Protein AF-A0A843WF50-F1 (afdb_monomer_lite)

Structure (mmCIF, N/CA/C/O backbone):
data_AF-A0A843WF50-F1
#
_entry.id   AF-A0A843WF50-F1
#
loop_
_atom_site.group_PDB
_atom_site.id
_atom_site.type_symbol
_atom_site.label_atom_id
_atom_site.label_alt_id
_atom_site.label_comp_id
_atom_site.label_asym_id
_atom_site.label_entity_id
_atom_site.label_seq_id
_atom_site.pdbx_PDB_ins_code
_atom_site.Cartn_x
_atom_site.Cartn_y
_atom_site.Cartn_z
_atom_site.occupancy
_atom_site.B_iso_or_equiv
_atom_site.auth_seq_id
_atom_site.auth_comp_id
_atom_site.auth_asym_id
_atom_site.auth_atom_id
_atom_site.pdbx_PDB_model_num
ATOM 1 N N . MET A 1 1 ? 11.226 -42.161 65.684 1.00 39.59 1 MET A N 1
ATOM 2 C CA . MET A 1 1 ? 12.340 -41.196 65.754 1.00 39.59 1 MET A CA 1
ATOM 3 C C . MET A 1 1 ? 12.018 -40.038 64.824 1.00 39.59 1 MET A C 1
ATOM 5 O O . MET A 1 1 ? 11.701 -40.281 63.671 1.00 39.59 1 MET A O 1
ATOM 9 N N . SER A 1 2 ? 12.076 -38.833 65.385 1.00 49.78 2 SER A N 1
ATOM 10 C CA . SER A 1 2 ? 12.272 -37.528 64.737 1.00 49.78 2 SER A CA 1
ATOM 11 C C . SER A 1 2 ? 11.133 -36.861 63.950 1.00 49.78 2 SER A C 1
ATOM 13 O O . SER A 1 2 ? 10.797 -37.193 62.820 1.00 49.78 2 SER A O 1
ATOM 15 N N . SER A 1 3 ? 10.621 -35.840 64.637 1.00 48.66 3 SER A N 1
ATOM 16 C CA . SER A 1 3 ? 9.741 -34.731 64.279 1.00 48.66 3 SER A CA 1
ATOM 17 C C . SER A 1 3 ? 10.309 -33.707 63.276 1.00 48.66 3 SER A C 1
ATOM 19 O O . SER A 1 3 ? 11.511 -33.650 63.045 1.00 48.66 3 SER A O 1
ATOM 21 N N . GLN A 1 4 ? 9.413 -32.765 62.929 1.00 46.97 4 GLN A N 1
ATOM 22 C CA . GLN A 1 4 ? 9.604 -31.356 62.509 1.00 46.97 4 GLN A CA 1
ATOM 23 C C . GLN A 1 4 ? 9.577 -31.093 60.990 1.00 46.97 4 GLN A C 1
ATOM 25 O O . GLN A 1 4 ? 10.102 -31.867 60.212 1.00 46.97 4 GLN A O 1
ATOM 30 N N . GLY A 1 5 ? 8.967 -30.019 60.478 1.00 44.12 5 GLY A N 1
ATOM 31 C CA . GLY A 1 5 ? 8.354 -28.861 61.126 1.00 44.12 5 GLY A CA 1
ATOM 32 C C . GLY A 1 5 ? 7.631 -27.969 60.104 1.00 44.12 5 GLY A C 1
ATOM 33 O O . GLY A 1 5 ? 7.972 -27.927 58.925 1.00 44.12 5 GLY A O 1
ATOM 34 N N . LYS A 1 6 ? 6.592 -27.277 60.582 1.00 52.91 6 LYS A N 1
ATOM 35 C CA . LYS A 1 6 ? 5.796 -26.273 59.862 1.00 52.91 6 LYS A CA 1
ATOM 36 C C . LYS A 1 6 ? 6.629 -25.016 59.585 1.00 52.91 6 LYS A C 1
ATOM 38 O O . LYS A 1 6 ? 7.359 -24.568 60.462 1.00 52.91 6 LYS A O 1
ATOM 43 N N . GLY A 1 7 ? 6.416 -24.379 58.434 1.00 45.25 7 GLY A N 1
ATOM 44 C CA . GLY A 1 7 ? 7.031 -23.091 58.102 1.00 45.25 7 GLY A CA 1
ATOM 45 C C . GLY A 1 7 ? 6.191 -22.267 57.133 1.00 45.25 7 GLY A C 1
ATOM 46 O O . GLY A 1 7 ? 6.553 -22.111 55.974 1.00 45.25 7 GLY A O 1
ATOM 47 N N . GLY A 1 8 ? 5.056 -21.745 57.603 1.00 45.16 8 GLY A N 1
ATOM 48 C CA . GLY A 1 8 ? 4.303 -20.715 56.891 1.00 45.16 8 GLY A CA 1
ATOM 49 C C . GLY A 1 8 ? 4.985 -19.352 57.018 1.00 45.16 8 GLY A C 1
ATOM 50 O O . GLY A 1 8 ? 5.379 -18.951 58.111 1.00 45.16 8 GLY A O 1
ATOM 51 N N . ARG A 1 9 ? 5.085 -18.613 55.911 1.00 47.12 9 ARG A N 1
ATOM 52 C CA . ARG A 1 9 ? 5.442 -17.190 55.911 1.00 47.12 9 ARG A CA 1
ATOM 53 C C . ARG A 1 9 ? 4.380 -16.406 55.149 1.00 47.12 9 ARG A C 1
ATOM 55 O O . ARG A 1 9 ? 4.321 -16.437 53.927 1.00 47.12 9 ARG A O 1
ATOM 62 N N . ARG A 1 10 ? 3.529 -15.714 55.907 1.00 55.53 10 ARG A N 1
ATOM 63 C CA . ARG A 1 10 ? 2.714 -14.584 55.443 1.00 55.53 10 ARG A CA 1
ATOM 64 C C . ARG A 1 10 ? 3.509 -13.308 55.731 1.00 55.53 10 ARG A C 1
ATOM 66 O O . ARG A 1 10 ? 4.033 -13.205 56.842 1.00 55.53 10 ARG A O 1
ATOM 73 N N . PRO A 1 11 ? 3.554 -12.312 54.839 1.00 54.09 11 PRO A N 1
ATOM 74 C CA . PRO A 1 11 ? 3.882 -10.965 55.251 1.00 54.09 11 PRO A CA 1
ATOM 75 C C . PRO A 1 11 ? 2.641 -10.270 55.835 1.00 54.09 11 PRO A C 1
ATOM 77 O O . PRO A 1 11 ? 1.571 -10.193 55.235 1.00 54.09 11 PRO A O 1
ATOM 80 N N . ARG A 1 12 ? 2.847 -9.817 57.069 1.00 50.00 12 ARG A N 1
ATOM 81 C CA . ARG A 1 12 ? 2.199 -8.743 57.839 1.00 50.00 12 ARG A CA 1
ATOM 82 C C . ARG A 1 12 ? 2.036 -7.502 56.931 1.00 50.00 12 ARG A C 1
ATOM 84 O O . ARG A 1 12 ? 2.973 -7.160 56.228 1.00 50.00 12 ARG A O 1
ATOM 91 N N . GLY A 1 13 ? 0.860 -6.896 56.775 1.00 43.47 13 GLY A N 1
ATOM 92 C CA . GLY A 1 13 ? 0.218 -6.049 57.780 1.00 43.47 13 GLY A CA 1
ATOM 93 C C . GLY A 1 13 ? 0.849 -4.650 57.779 1.00 43.47 13 GLY A C 1
ATOM 94 O O . GLY A 1 13 ? 1.849 -4.450 58.459 1.00 43.47 13 GLY A O 1
ATOM 95 N N . GLY A 1 14 ? 0.262 -3.707 57.035 1.00 42.19 14 GLY A N 1
ATOM 96 C CA . GLY A 1 14 ? 0.665 -2.299 56.996 1.00 42.19 14 GLY A CA 1
ATOM 97 C C . GLY A 1 14 ? -0.477 -1.437 56.463 1.00 42.19 14 GLY A C 1
ATOM 98 O O . GLY A 1 14 ? -0.802 -1.489 55.284 1.00 42.19 14 GLY A O 1
ATOM 99 N N . ASN A 1 15 ? -1.122 -0.713 57.372 1.00 47.16 15 ASN A N 1
ATOM 100 C CA . ASN A 1 15 ? -2.204 0.228 57.127 1.00 47.16 15 ASN A CA 1
ATOM 101 C C . ASN A 1 15 ? -1.584 1.626 56.987 1.00 47.16 15 ASN A C 1
ATOM 103 O O . ASN A 1 15 ? -0.899 2.060 57.910 1.00 47.16 15 ASN A O 1
ATOM 107 N N . SER A 1 16 ? -1.833 2.341 55.891 1.00 43.81 16 SER A N 1
ATOM 108 C CA . SER A 1 16 ? -1.628 3.793 55.836 1.00 43.81 16 SER A CA 1
ATOM 109 C C . SER A 1 16 ? -2.603 4.416 54.842 1.00 43.81 16 SER A C 1
ATOM 111 O O . SER A 1 16 ? -2.414 4.358 53.629 1.00 43.81 16 SER A O 1
ATOM 113 N N . VAL A 1 17 ? -3.659 5.019 55.380 1.00 52.25 17 VAL A N 1
ATOM 114 C CA . VAL A 1 17 ? -4.381 6.092 54.699 1.00 52.25 17 VAL A CA 1
ATOM 115 C C . VAL A 1 17 ? -3.457 7.307 54.722 1.00 52.25 17 VAL A C 1
ATOM 117 O O . VAL A 1 17 ? -3.110 7.780 55.801 1.00 52.25 17 VAL A O 1
ATOM 120 N N . GLN A 1 18 ? -3.075 7.816 53.554 1.00 47.31 18 GLN A N 1
ATOM 121 C CA . GLN A 1 18 ? -2.627 9.196 53.400 1.00 47.31 18 GLN A CA 1
ATOM 122 C C . GLN A 1 18 ? -3.428 9.837 52.269 1.00 47.31 18 GLN A C 1
ATOM 124 O O . GLN A 1 18 ? -3.337 9.461 51.104 1.00 47.31 18 GLN A O 1
ATOM 129 N N . MET A 1 19 ? -4.279 10.771 52.680 1.00 45.03 19 MET A N 1
ATOM 130 C CA . MET A 1 19 ? -4.810 11.845 51.855 1.00 45.03 19 MET A CA 1
ATOM 131 C C . MET A 1 19 ? -3.670 12.791 51.464 1.00 45.03 19 MET A C 1
ATOM 133 O O . MET A 1 19 ? -2.862 13.136 52.321 1.00 45.03 19 MET A O 1
ATOM 137 N N . GLY A 1 20 ? -3.713 13.289 50.226 1.00 46.81 20 GLY A N 1
ATOM 138 C CA . GLY A 1 20 ? -3.227 14.622 49.869 1.00 46.81 20 GLY A CA 1
ATOM 139 C C . GLY A 1 20 ? -1.769 14.737 49.428 1.00 46.81 20 GLY A C 1
ATOM 140 O O . GLY A 1 20 ? -0.877 14.810 50.259 1.00 46.81 20 GLY A O 1
ATOM 141 N N . ALA A 1 21 ? -1.569 14.894 48.121 1.00 51.66 21 ALA A N 1
ATOM 142 C CA . ALA A 1 21 ? -0.681 15.905 47.550 1.00 51.66 21 ALA A CA 1
ATOM 143 C C . ALA A 1 21 ? -0.961 15.992 46.044 1.00 51.66 21 ALA A C 1
ATOM 145 O O . ALA A 1 21 ? -0.845 15.021 45.301 1.00 51.66 21 ALA A O 1
ATOM 146 N N . TYR A 1 22 ? -1.398 17.170 45.619 1.00 57.16 22 TYR A N 1
ATOM 147 C CA . TYR A 1 22 ? -1.093 17.697 44.301 1.00 57.16 22 TYR A CA 1
ATOM 148 C C . TYR A 1 22 ? 0.434 17.672 44.170 1.00 57.16 22 TYR A C 1
ATOM 150 O O . TYR A 1 22 ? 1.128 18.239 45.004 1.00 57.16 22 TYR A O 1
ATOM 158 N N . ASP A 1 23 ? 0.959 17.018 43.147 1.00 49.44 23 ASP A N 1
ATOM 159 C CA . ASP A 1 23 ? 2.357 17.195 42.774 1.00 49.44 23 ASP A CA 1
ATOM 160 C C . ASP A 1 23 ? 2.405 17.422 41.271 1.00 49.44 23 ASP A C 1
ATOM 162 O O . ASP A 1 23 ? 2.477 16.513 40.445 1.00 49.44 23 ASP A O 1
ATOM 166 N N . SER A 1 24 ? 2.293 18.702 40.934 1.00 60.28 24 SER A N 1
ATOM 167 C CA . SER A 1 24 ? 2.903 19.250 39.738 1.00 60.28 24 SER A CA 1
ATOM 168 C C . SER A 1 24 ? 4.409 19.046 39.872 1.00 60.28 24 SER A C 1
ATOM 170 O O . SER A 1 24 ? 5.070 19.811 40.567 1.00 60.28 24 SER A O 1
ATOM 172 N N . SER A 1 25 ? 4.958 18.033 39.207 1.00 61.00 25 SER A N 1
ATOM 173 C CA . SER A 1 25 ? 6.404 17.898 39.045 1.00 61.00 25 SER A CA 1
ATOM 174 C C . SER A 1 25 ? 6.766 17.964 37.569 1.00 61.00 25 SER A C 1
ATOM 176 O O . SER A 1 25 ? 6.585 17.027 36.796 1.00 61.00 25 SER A O 1
ATOM 178 N N . SER A 1 26 ? 7.238 19.159 37.226 1.00 64.81 26 SER A N 1
ATOM 179 C CA . SER A 1 26 ? 7.958 19.543 36.021 1.00 64.81 26 SER A CA 1
ATOM 180 C C . SER A 1 26 ? 9.188 18.653 35.799 1.00 64.81 26 SER A C 1
ATOM 182 O O . SER A 1 26 ? 9.995 18.441 36.704 1.00 64.81 26 SER A O 1
ATOM 184 N N . SER A 1 27 ? 9.337 18.144 34.581 1.00 58.56 27 SER A N 1
ATOM 185 C CA . SER A 1 27 ? 10.561 17.550 34.031 1.00 58.56 27 SER A CA 1
ATOM 186 C C . SER A 1 27 ? 10.434 17.689 32.516 1.00 58.56 27 SER A C 1
ATOM 188 O O . SER A 1 27 ? 9.433 17.258 31.966 1.00 58.56 27 SER A O 1
ATOM 190 N N . GLY A 1 28 ? 11.314 18.359 31.781 1.00 59.25 28 GLY A N 1
ATOM 191 C CA . GLY A 1 28 ? 12.744 18.523 32.010 1.00 59.25 28 GLY A CA 1
ATOM 192 C C . GLY A 1 28 ? 13.488 17.815 30.881 1.00 59.25 28 GLY A C 1
ATOM 193 O O . GLY A 1 28 ? 14.225 16.876 31.145 1.00 59.25 28 GLY A O 1
ATOM 194 N N . GLU A 1 29 ? 13.241 18.217 29.631 1.00 50.62 29 GLU A N 1
ATOM 195 C CA . GLU A 1 29 ? 13.951 17.707 28.447 1.00 50.62 29 GLU A CA 1
ATOM 196 C C . GLU A 1 29 ? 14.007 18.757 27.322 1.00 50.62 29 GLU A C 1
ATOM 198 O O . GLU A 1 29 ? 13.881 18.457 26.141 1.00 50.62 29 GLU A O 1
ATOM 203 N N . GLU A 1 30 ? 14.224 20.024 27.674 1.00 57.09 30 GLU A N 1
ATOM 204 C CA . GLU A 1 30 ? 14.472 21.086 26.689 1.00 57.09 30 GLU A CA 1
ATOM 205 C C . GLU A 1 30 ? 15.961 21.140 26.304 1.00 57.09 30 GLU A C 1
ATOM 207 O O . GLU A 1 30 ? 16.618 22.164 26.437 1.00 57.09 30 GLU A O 1
ATOM 212 N N . ASP A 1 31 ? 16.520 20.004 25.881 1.00 65.88 31 ASP A N 1
ATOM 213 C CA . ASP A 1 31 ? 17.869 19.943 25.282 1.00 65.88 31 ASP A CA 1
ATOM 214 C C . ASP A 1 31 ? 17.921 19.057 24.019 1.00 65.88 31 ASP A C 1
ATOM 216 O O . ASP A 1 31 ? 18.959 18.884 23.385 1.00 65.88 31 ASP A O 1
ATOM 220 N N . GLY A 1 32 ? 16.775 18.509 23.594 1.00 61.34 32 GLY A N 1
ATOM 221 C CA . GLY A 1 32 ? 16.663 17.765 22.334 1.00 61.34 32 GLY A CA 1
ATOM 222 C C . GLY A 1 32 ? 16.539 18.657 21.093 1.00 61.34 32 GLY A C 1
ATOM 223 O O . GLY A 1 32 ? 16.910 18.241 19.995 1.00 61.34 32 GLY A O 1
ATOM 224 N N . ASP A 1 33 ? 16.049 19.890 21.254 1.00 69.69 33 ASP A N 1
ATOM 225 C CA . ASP A 1 33 ? 15.660 20.739 20.119 1.00 69.69 33 ASP A CA 1
ATOM 226 C C . ASP A 1 33 ? 16.824 21.587 19.573 1.00 69.69 33 ASP A C 1
ATOM 228 O O . ASP A 1 33 ? 16.907 21.850 18.371 1.00 69.69 33 ASP A O 1
ATOM 232 N N . ALA A 1 34 ? 17.781 21.971 20.425 1.00 77.62 34 ALA A N 1
ATOM 233 C CA . ALA A 1 34 ? 18.918 22.805 20.029 1.00 77.62 34 ALA A CA 1
ATOM 234 C C . ALA A 1 34 ? 19.940 22.039 19.171 1.00 77.62 34 ALA A C 1
ATOM 236 O O . ALA A 1 34 ? 20.357 22.516 18.113 1.00 77.62 34 ALA A O 1
ATOM 237 N N . ALA A 1 35 ? 20.305 20.824 19.590 1.00 80.56 35 ALA A N 1
ATOM 238 C CA . ALA A 1 35 ? 21.245 19.978 18.856 1.00 80.56 35 ALA A CA 1
ATOM 239 C C . ALA A 1 35 ? 20.684 19.540 17.491 1.00 80.56 35 ALA A C 1
ATOM 241 O O . ALA A 1 35 ? 21.415 19.502 16.498 1.00 80.56 35 ALA A O 1
ATOM 242 N N . TRP A 1 36 ? 19.378 19.255 17.421 1.00 77.75 36 TRP A N 1
ATOM 243 C CA . TRP A 1 36 ? 18.716 18.866 16.176 1.00 77.75 36 TRP A CA 1
ATOM 244 C C . TRP A 1 36 ? 18.640 20.022 15.174 1.00 77.75 36 TRP A C 1
ATOM 246 O O . TRP A 1 36 ? 18.921 19.831 13.989 1.00 77.75 36 TRP A O 1
ATOM 256 N N . ARG A 1 37 ? 18.357 21.241 15.650 1.00 81.50 37 ARG A N 1
ATOM 257 C CA . ARG A 1 37 ? 18.375 22.446 14.811 1.00 81.50 37 ARG A CA 1
ATOM 258 C C . ARG A 1 37 ? 19.764 22.747 14.247 1.00 81.50 37 ARG A C 1
ATOM 260 O O . ARG A 1 37 ? 19.888 22.963 13.044 1.00 81.50 37 ARG A O 1
ATOM 267 N N . ALA A 1 38 ? 20.812 22.660 15.067 1.00 80.38 38 ALA A N 1
ATOM 268 C CA . ALA A 1 38 ? 22.189 22.886 14.618 1.00 80.38 38 ALA A CA 1
ATOM 269 C C . ALA A 1 38 ? 22.650 21.880 13.544 1.00 80.38 38 ALA A C 1
ATOM 271 O O . ALA A 1 38 ? 23.366 22.243 12.610 1.00 80.38 38 ALA A O 1
ATOM 272 N N . ALA A 1 39 ? 22.217 20.618 13.636 1.00 76.31 39 ALA A N 1
ATOM 273 C CA . ALA A 1 39 ? 22.538 19.602 12.635 1.00 76.31 39 ALA A CA 1
ATOM 274 C C . ALA A 1 39 ? 21.900 19.892 11.261 1.00 76.31 39 ALA A C 1
ATOM 276 O O . ALA A 1 39 ? 22.500 19.578 10.231 1.00 76.31 39 ALA A O 1
ATOM 277 N N . ILE A 1 40 ? 20.713 20.509 11.230 1.00 69.06 40 ILE A N 1
ATOM 278 C CA . ILE A 1 40 ? 20.032 20.902 9.986 1.00 69.06 40 ILE A CA 1
ATOM 279 C C . ILE A 1 40 ? 20.684 22.150 9.374 1.00 69.06 40 ILE A C 1
ATOM 281 O O . ILE A 1 40 ? 20.935 22.182 8.169 1.00 69.06 40 ILE A O 1
ATOM 285 N N . ASP A 1 41 ? 21.046 23.145 10.183 1.00 74.38 41 ASP A N 1
ATOM 286 C CA . ASP A 1 41 ? 21.725 24.341 9.666 1.00 74.38 41 ASP A CA 1
ATOM 287 C C . ASP A 1 41 ? 23.121 24.014 9.097 1.00 74.38 41 ASP A C 1
ATOM 289 O O . ASP A 1 41 ? 23.545 24.604 8.102 1.00 74.38 41 ASP A O 1
ATOM 293 N N . SER A 1 42 ? 23.808 22.995 9.635 1.00 69.12 42 SER A N 1
ATOM 294 C CA . SER A 1 42 ? 25.095 22.527 9.096 1.00 69.12 42 SER A CA 1
ATOM 295 C C . SER A 1 42 ? 24.998 21.920 7.690 1.00 69.12 42 SER A C 1
ATOM 297 O O . SER A 1 42 ? 26.010 21.908 6.987 1.00 69.12 42 SER A O 1
ATOM 299 N N . VAL A 1 43 ? 23.833 21.406 7.267 1.00 60.38 43 VAL A N 1
ATOM 300 C CA . VAL A 1 43 ? 23.642 20.913 5.889 1.00 60.38 43 VAL A CA 1
ATOM 301 C C . VAL A 1 43 ? 23.120 22.006 4.952 1.00 60.38 43 VAL A C 1
ATOM 303 O O . VAL A 1 43 ? 23.384 21.963 3.756 1.00 60.38 43 VAL A O 1
ATOM 306 N N . ALA A 1 44 ? 22.444 23.030 5.476 1.00 57.59 44 ALA A N 1
ATOM 307 C CA . ALA A 1 44 ? 22.057 24.199 4.686 1.00 57.59 44 ALA A CA 1
ATOM 308 C C . ALA A 1 44 ? 23.266 25.075 4.301 1.00 57.59 44 ALA A C 1
ATOM 310 O O . ALA A 1 44 ? 23.220 25.775 3.295 1.00 57.59 44 ALA A O 1
ATOM 311 N N . ALA A 1 45 ? 24.359 25.004 5.070 1.00 57.53 45 ALA A N 1
ATOM 312 C CA . ALA A 1 45 ? 25.619 25.684 4.774 1.00 57.53 45 ALA A CA 1
ATOM 313 C C . ALA A 1 45 ? 26.516 24.948 3.753 1.00 57.53 45 ALA A C 1
ATOM 315 O O . ALA A 1 45 ? 27.528 25.508 3.330 1.00 57.53 45 ALA A O 1
ATOM 316 N N . VAL A 1 46 ? 26.183 23.712 3.348 1.00 55.22 46 VAL A N 1
ATOM 317 C CA . VAL A 1 46 ? 26.890 23.023 2.256 1.00 55.22 46 VAL A CA 1
ATOM 318 C C . VAL A 1 46 ? 26.128 23.218 0.943 1.00 55.22 46 VAL A C 1
ATOM 320 O O . VAL A 1 46 ? 25.203 22.484 0.606 1.00 55.22 46 VAL A O 1
ATOM 323 N N . ASP A 1 47 ? 26.533 24.246 0.194 1.00 54.66 47 ASP A N 1
ATOM 324 C CA . ASP A 1 47 ? 26.040 24.561 -1.149 1.00 54.66 47 ASP A CA 1
ATOM 325 C C . ASP A 1 47 ? 26.307 23.404 -2.128 1.00 54.66 47 ASP A C 1
ATOM 327 O O . ASP A 1 47 ? 27.350 23.323 -2.785 1.00 54.66 47 ASP A O 1
ATOM 331 N N . PHE A 1 48 ? 25.331 22.510 -2.291 1.00 54.41 48 PHE A N 1
ATOM 332 C CA . PHE A 1 48 ? 25.295 21.591 -3.425 1.00 54.41 48 PHE A CA 1
ATOM 333 C C . PHE A 1 48 ? 24.715 22.314 -4.648 1.00 54.41 48 PHE A C 1
ATOM 335 O O . PHE A 1 48 ? 23.586 22.058 -5.060 1.00 54.41 48 PHE A O 1
ATOM 342 N N . GLY A 1 49 ? 25.488 23.234 -5.235 1.00 55.69 49 GLY A N 1
ATOM 343 C CA . GLY A 1 49 ? 25.187 23.734 -6.580 1.00 55.69 49 GLY A CA 1
ATOM 344 C C . GLY A 1 49 ? 25.511 25.193 -6.879 1.00 55.69 49 GLY A C 1
ATOM 345 O O . GLY A 1 49 ? 24.610 25.953 -7.211 1.00 55.69 49 GLY A O 1
ATOM 346 N N . ALA A 1 50 ? 26.792 25.563 -6.910 1.00 52.91 50 ALA A N 1
ATOM 347 C CA . ALA A 1 50 ? 27.233 26.703 -7.718 1.00 52.91 50 ALA A CA 1
ATOM 348 C C . ALA A 1 50 ? 28.690 26.533 -8.175 1.00 52.91 50 ALA A C 1
ATOM 350 O O . ALA A 1 50 ? 29.627 27.081 -7.600 1.00 52.91 50 ALA A O 1
ATOM 351 N N . SER A 1 51 ? 28.898 25.775 -9.254 1.00 43.44 51 SER A N 1
ATOM 352 C CA . SER A 1 51 ? 30.125 25.892 -10.044 1.00 43.44 51 SER A CA 1
ATOM 353 C C . SER A 1 51 ? 29.855 25.633 -11.518 1.00 43.44 51 SER A C 1
ATOM 355 O O . SER A 1 51 ? 29.540 24.511 -11.903 1.00 43.44 51 SER A O 1
ATOM 357 N N . ALA A 1 52 ? 29.974 26.710 -12.302 1.00 42.78 52 ALA A N 1
ATOM 358 C CA . ALA A 1 52 ? 30.578 26.792 -13.639 1.00 42.78 52 ALA A CA 1
ATOM 359 C C . ALA A 1 52 ? 29.893 27.875 -14.495 1.00 42.78 52 ALA A C 1
ATOM 361 O O . ALA A 1 52 ? 29.286 27.587 -15.522 1.00 42.78 52 ALA A O 1
ATOM 362 N N . ALA A 1 53 ? 30.019 29.147 -14.107 1.00 44.38 53 ALA A N 1
ATOM 363 C CA . ALA A 1 53 ? 29.879 30.236 -15.067 1.00 44.38 53 ALA A CA 1
ATOM 364 C C . ALA A 1 53 ? 31.268 30.520 -15.647 1.00 44.38 53 ALA A C 1
ATOM 366 O O . ALA A 1 53 ? 32.049 31.265 -15.064 1.00 44.38 53 ALA A O 1
ATOM 367 N N . ASN A 1 54 ? 31.587 29.900 -16.782 1.00 52.47 54 ASN A N 1
ATOM 368 C CA . ASN A 1 54 ? 32.700 30.345 -17.609 1.00 52.47 54 ASN A CA 1
ATOM 369 C C . ASN A 1 54 ? 32.206 30.562 -19.042 1.00 52.47 54 ASN A C 1
ATOM 371 O O . ASN A 1 54 ? 31.686 29.644 -19.671 1.00 52.47 54 ASN A O 1
ATOM 375 N N . GLY A 1 55 ? 32.414 31.778 -19.551 1.00 45.25 55 GLY A N 1
ATOM 376 C CA . GLY A 1 55 ? 32.493 32.055 -20.985 1.00 45.25 55 GLY A CA 1
ATOM 377 C C . GLY A 1 55 ? 31.237 32.605 -21.666 1.00 45.25 55 GLY A C 1
ATOM 378 O O . GLY A 1 55 ? 30.507 31.869 -22.326 1.00 45.25 55 GLY A O 1
ATOM 379 N N . ARG A 1 56 ? 31.078 33.936 -21.686 1.00 44.97 56 ARG A N 1
ATOM 380 C CA . ARG A 1 56 ? 30.493 34.607 -22.858 1.00 44.97 56 ARG A CA 1
ATOM 381 C C . ARG A 1 56 ? 31.173 35.954 -23.118 1.00 44.97 56 ARG A C 1
ATOM 383 O O . ARG A 1 56 ? 31.246 36.828 -22.267 1.00 44.97 56 ARG A O 1
ATOM 390 N N . SER A 1 57 ? 31.730 36.017 -24.318 1.00 44.94 57 SER A N 1
ATOM 391 C CA . SER A 1 57 ? 32.573 37.013 -24.982 1.00 44.94 57 SER A CA 1
ATOM 392 C C . SER A 1 57 ? 32.061 38.462 -25.015 1.00 44.94 57 SER A C 1
ATOM 394 O O . SER A 1 57 ? 30.875 38.705 -25.226 1.00 44.94 57 SER A O 1
ATOM 396 N N . LYS A 1 58 ? 33.020 39.402 -24.930 1.00 53.97 58 LYS A N 1
ATOM 397 C CA . LYS A 1 58 ? 32.935 40.823 -25.331 1.00 53.97 58 LYS A CA 1
ATOM 398 C C . LYS A 1 58 ? 32.270 41.006 -26.710 1.00 53.97 58 LYS A C 1
ATOM 400 O O . LYS A 1 58 ? 32.631 40.257 -27.621 1.00 53.97 58 LYS A O 1
ATOM 405 N N . PRO A 1 59 ? 31.438 42.042 -26.922 1.00 44.50 59 PRO A N 1
ATOM 406 C CA . PRO A 1 59 ? 31.207 42.577 -28.256 1.00 44.50 59 PRO A CA 1
ATOM 407 C C . PRO A 1 59 ? 32.417 43.433 -28.672 1.00 44.50 59 PRO A C 1
ATOM 409 O O . PRO A 1 59 ? 32.943 44.213 -27.878 1.00 44.50 59 PRO A O 1
ATOM 412 N N . ARG A 1 60 ? 32.898 43.240 -29.901 1.00 42.69 60 ARG A N 1
ATOM 413 C CA . ARG A 1 60 ? 33.796 44.171 -30.590 1.00 42.69 60 ARG A CA 1
ATOM 414 C C . ARG A 1 60 ? 32.973 44.823 -31.688 1.00 42.69 60 ARG A C 1
ATOM 416 O O . ARG A 1 60 ? 32.467 44.115 -32.555 1.00 42.69 60 ARG A O 1
ATOM 423 N N . ASP A 1 61 ? 32.846 46.136 -31.596 1.00 48.78 61 ASP A N 1
ATOM 424 C CA . ASP A 1 61 ? 32.279 46.974 -32.638 1.00 48.78 61 ASP A CA 1
ATOM 425 C C . ASP A 1 61 ? 33.158 46.951 -33.893 1.00 48.78 61 ASP A C 1
ATOM 427 O O . ASP A 1 61 ? 34.383 46.805 -33.831 1.00 48.78 61 ASP A O 1
ATOM 431 N N . SER A 1 62 ? 32.473 47.049 -35.025 1.00 48.81 62 SER A N 1
ATOM 432 C CA . SER A 1 62 ? 32.996 47.111 -36.381 1.00 48.81 62 SER A CA 1
ATOM 433 C C . SER A 1 62 ? 33.890 48.332 -36.594 1.00 48.81 62 SER A C 1
ATOM 435 O O . SER A 1 62 ? 33.489 49.442 -36.257 1.00 48.81 62 SER A O 1
ATOM 437 N N . ASP A 1 63 ? 35.027 48.147 -37.262 1.00 47.81 63 ASP A N 1
ATOM 438 C CA . ASP A 1 63 ? 35.613 49.204 -38.087 1.00 47.81 63 ASP A CA 1
ATOM 439 C C . ASP A 1 63 ? 36.256 48.598 -39.340 1.00 47.81 63 ASP A C 1
ATOM 441 O O . ASP A 1 63 ? 36.793 47.486 -39.315 1.00 47.81 63 ASP A O 1
ATOM 445 N N . GLY A 1 64 ? 36.068 49.297 -40.455 1.00 42.22 64 GLY A N 1
ATOM 446 C CA . GLY A 1 64 ? 36.335 48.842 -41.809 1.00 42.22 64 GLY A CA 1
ATOM 447 C C . GLY A 1 64 ? 37.802 48.930 -42.221 1.00 42.22 64 GLY A C 1
ATOM 448 O O . GLY A 1 64 ? 38.612 49.641 -41.636 1.00 42.22 64 GLY A O 1
ATOM 449 N N . GLY A 1 65 ? 38.137 48.212 -43.291 1.00 38.88 65 GLY A N 1
ATOM 450 C CA . GLY A 1 65 ? 39.466 48.266 -43.890 1.00 38.88 65 GLY A CA 1
ATOM 451 C C . GLY A 1 65 ? 39.558 47.416 -45.148 1.00 38.88 65 GLY A C 1
ATOM 452 O O . GLY A 1 65 ? 39.884 46.239 -45.085 1.00 38.88 65 GLY A O 1
ATOM 453 N N . SER A 1 66 ? 39.222 48.043 -46.271 1.00 47.34 66 SER A N 1
ATOM 454 C CA . SER A 1 66 ? 39.363 47.582 -47.654 1.00 47.34 66 SER A CA 1
ATOM 455 C C . SER A 1 66 ? 40.746 46.999 -47.981 1.00 47.34 66 SER A C 1
ATOM 457 O O . SER A 1 66 ? 41.747 47.630 -47.654 1.00 47.34 66 SER A O 1
ATOM 459 N N . SER A 1 67 ? 40.796 45.879 -48.715 1.00 46.56 67 SER A N 1
ATOM 460 C CA . SER A 1 67 ? 41.806 45.657 -49.764 1.00 46.56 67 SER A CA 1
ATOM 461 C C . SER A 1 67 ? 41.383 44.514 -50.700 1.00 46.56 67 SER A C 1
ATOM 463 O O . SER A 1 67 ? 41.497 43.340 -50.360 1.00 46.56 67 SER A O 1
ATOM 465 N N . ASP A 1 68 ? 40.809 44.900 -51.840 1.00 42.31 68 ASP A N 1
ATOM 466 C CA . ASP A 1 68 ? 41.200 44.496 -53.201 1.00 42.31 68 ASP A CA 1
ATOM 467 C C . ASP A 1 68 ? 42.107 43.250 -53.338 1.00 42.31 68 ASP A C 1
ATOM 469 O O . ASP A 1 68 ? 43.245 43.216 -52.865 1.00 42.31 68 ASP A O 1
ATOM 473 N N . SER A 1 69 ? 41.584 42.228 -54.018 1.00 53.03 69 SER A N 1
ATOM 474 C CA . SER A 1 69 ? 42.297 41.519 -55.094 1.00 53.03 69 SER A CA 1
ATOM 475 C C . SER A 1 69 ? 41.279 40.745 -55.933 1.00 53.03 69 SER A C 1
ATOM 477 O O . SER A 1 69 ? 40.742 39.714 -55.525 1.00 53.03 69 SER A O 1
ATOM 479 N N . ASP A 1 70 ? 40.983 41.318 -57.095 1.00 44.78 70 ASP A N 1
ATOM 480 C CA . ASP A 1 70 ? 40.167 40.758 -58.167 1.00 44.78 70 ASP A CA 1
ATOM 481 C C . ASP A 1 70 ? 40.876 39.611 -58.927 1.00 44.78 70 ASP A C 1
ATOM 483 O O . ASP A 1 70 ? 42.105 39.533 -58.959 1.00 44.78 70 ASP A O 1
ATOM 487 N N . LEU A 1 71 ? 40.051 38.837 -59.659 1.00 49.53 71 LEU A N 1
ATOM 488 C CA . LEU A 1 71 ? 40.355 37.888 -60.757 1.00 49.53 71 LEU A CA 1
ATOM 489 C C . LEU A 1 71 ? 40.841 36.491 -60.288 1.00 49.53 71 LEU A C 1
ATOM 491 O O . LEU A 1 71 ? 41.808 36.361 -59.555 1.00 49.53 71 LEU A O 1
ATOM 495 N N . ASP A 1 72 ? 40.213 35.360 -60.628 1.00 48.59 72 ASP A N 1
ATOM 496 C CA . ASP A 1 72 ? 39.840 34.946 -61.978 1.00 48.59 72 ASP A CA 1
ATOM 497 C C . ASP A 1 72 ? 38.800 33.803 -62.007 1.00 48.59 72 ASP A C 1
ATOM 499 O O . ASP A 1 72 ? 38.557 33.075 -61.040 1.00 48.59 72 ASP A O 1
ATOM 503 N N . ASP A 1 73 ? 38.203 33.677 -63.183 1.00 46.88 73 ASP A N 1
ATOM 504 C CA . ASP A 1 73 ? 37.036 32.898 -63.571 1.00 46.88 73 ASP A CA 1
ATOM 505 C C . ASP A 1 73 ? 37.346 31.394 -63.820 1.00 46.88 73 ASP A C 1
ATOM 507 O O . ASP A 1 73 ? 38.465 30.994 -64.130 1.00 46.88 73 ASP A O 1
ATOM 511 N N . LYS A 1 74 ? 36.299 30.557 -63.757 1.00 49.94 74 LYS A N 1
ATOM 512 C CA . LYS A 1 74 ? 36.187 29.172 -64.285 1.00 49.94 74 LYS A CA 1
ATOM 513 C C . LYS A 1 74 ? 37.167 28.062 -63.834 1.00 49.94 74 LYS A C 1
ATOM 515 O O . LYS A 1 74 ? 38.196 27.818 -64.454 1.00 49.94 74 LYS A O 1
ATOM 520 N N . LEU A 1 75 ? 36.632 27.116 -63.045 1.00 46.50 75 LEU A N 1
ATOM 521 C CA . LEU A 1 75 ? 36.556 25.698 -63.467 1.00 46.50 75 LEU A CA 1
ATOM 522 C C . LEU A 1 75 ? 35.444 24.936 -62.701 1.00 46.50 75 LEU A C 1
ATOM 524 O O . LEU A 1 75 ? 35.417 24.973 -61.470 1.00 46.50 75 LEU A O 1
ATOM 528 N N . PRO A 1 76 ? 34.520 24.214 -63.371 1.00 48.75 76 PRO A N 1
ATOM 529 C CA . PRO A 1 76 ? 33.506 23.420 -62.684 1.00 48.75 76 PRO A CA 1
ATOM 530 C C . PRO A 1 76 ? 34.139 22.186 -62.026 1.00 48.75 76 PRO A C 1
ATOM 532 O O . PRO A 1 76 ? 34.758 21.354 -62.689 1.00 48.75 76 PRO A O 1
ATOM 535 N N . SER A 1 77 ? 33.940 22.052 -60.714 1.00 53.88 77 SER A N 1
ATOM 536 C CA . SER A 1 77 ? 34.330 20.871 -59.936 1.00 53.88 77 SER A CA 1
ATOM 537 C C . SER A 1 77 ? 33.789 19.587 -60.591 1.00 53.88 77 SER A C 1
ATOM 539 O O . SER A 1 77 ? 32.577 19.482 -60.827 1.00 53.88 77 SER A O 1
ATOM 541 N N . PRO A 1 78 ? 34.641 18.592 -60.913 1.00 49.12 78 PRO A N 1
ATOM 542 C CA . PRO A 1 78 ? 34.191 17.373 -61.556 1.00 49.12 78 PRO A CA 1
ATOM 543 C C . PRO A 1 78 ? 33.329 16.592 -60.567 1.00 49.12 78 PRO A C 1
ATOM 545 O O . PRO A 1 78 ? 33.792 16.147 -59.515 1.00 49.12 78 PRO A O 1
ATOM 548 N N . ARG A 1 79 ? 32.055 16.424 -60.928 1.00 54.75 79 ARG A N 1
ATOM 549 C CA . ARG A 1 79 ? 31.068 15.564 -60.267 1.00 54.75 79 ARG A CA 1
ATOM 550 C C . ARG A 1 79 ? 31.698 14.206 -59.925 1.00 54.75 79 ARG A C 1
ATOM 552 O O . ARG A 1 79 ? 31.805 13.328 -60.782 1.00 54.75 79 ARG A O 1
ATOM 559 N N . LYS A 1 80 ? 32.121 14.009 -58.671 1.00 58.81 80 LYS A N 1
ATOM 560 C CA . LYS A 1 80 ? 32.576 12.700 -58.191 1.00 58.81 80 LYS A CA 1
ATOM 561 C C . LYS A 1 80 ? 31.336 11.821 -58.036 1.00 58.81 80 LYS A C 1
ATOM 563 O O . LYS A 1 80 ? 30.556 12.001 -57.107 1.00 58.81 80 LYS A O 1
ATOM 568 N N . LYS A 1 81 ? 31.158 10.902 -58.991 1.00 59.06 81 LYS A N 1
ATOM 569 C CA . LYS A 1 81 ? 30.191 9.791 -58.963 1.00 59.06 81 LYS A CA 1
ATOM 570 C C . LYS A 1 81 ? 30.167 9.159 -57.560 1.00 59.06 81 LYS A C 1
ATOM 572 O O . LYS A 1 81 ? 31.242 9.072 -56.953 1.00 59.06 81 LYS A O 1
ATOM 577 N N . PRO A 1 82 ? 29.008 8.710 -57.041 1.00 57.78 82 PRO A N 1
ATOM 578 C CA . PRO A 1 82 ? 28.958 8.061 -55.738 1.00 57.78 82 PRO A CA 1
ATOM 579 C C . PRO A 1 82 ? 29.892 6.851 -55.778 1.00 57.78 82 PRO A C 1
ATOM 581 O O . PRO A 1 82 ? 29.669 5.895 -56.520 1.00 57.78 82 PRO A O 1
ATOM 584 N N . ARG A 1 83 ? 30.998 6.930 -55.034 1.00 65.44 83 ARG A N 1
ATOM 585 C CA . ARG A 1 83 ? 31.883 5.786 -54.835 1.00 65.44 83 ARG A CA 1
ATOM 586 C C . ARG A 1 83 ? 31.063 4.801 -54.015 1.00 65.44 83 ARG A C 1
ATOM 588 O O . ARG A 1 83 ? 30.783 5.085 -52.854 1.00 65.44 83 ARG A O 1
ATOM 595 N N . GLY A 1 84 ? 30.609 3.718 -54.645 1.00 66.31 84 GLY A N 1
ATOM 596 C CA . GLY A 1 84 ? 29.921 2.638 -53.949 1.00 66.31 84 GLY A CA 1
ATOM 597 C C . GLY A 1 84 ? 30.730 2.242 -52.717 1.00 66.31 84 GLY A C 1
ATOM 598 O O . GLY A 1 84 ? 31.958 2.151 -52.784 1.00 66.31 84 GLY A O 1
ATOM 599 N N . PHE A 1 85 ? 30.049 2.103 -51.583 1.00 68.69 85 PHE A N 1
ATOM 600 C CA . PHE A 1 85 ? 30.684 1.744 -50.323 1.00 68.69 85 PHE A CA 1
ATOM 601 C C . PHE A 1 85 ? 31.420 0.416 -50.519 1.00 68.69 85 PHE A C 1
ATOM 603 O O . PHE A 1 85 ? 30.851 -0.547 -51.040 1.00 68.69 85 PHE A O 1
ATOM 610 N N . THR A 1 86 ? 32.709 0.374 -50.195 1.00 85.19 86 THR A N 1
ATOM 611 C CA . THR A 1 86 ? 33.495 -0.838 -50.440 1.00 85.19 86 THR A CA 1
ATOM 612 C C . THR A 1 86 ? 33.027 -1.940 -49.486 1.00 85.19 86 THR A C 1
ATOM 614 O O . THR A 1 86 ? 32.587 -1.662 -48.370 1.00 85.19 86 THR A O 1
ATOM 617 N N . LEU A 1 87 ? 33.117 -3.211 -49.894 1.00 87.19 87 LEU A N 1
ATOM 618 C CA . LEU A 1 87 ? 32.638 -4.349 -49.090 1.00 87.19 87 LEU A CA 1
ATOM 619 C C . LEU A 1 87 ? 33.189 -4.344 -47.651 1.00 87.19 87 LEU A C 1
ATOM 621 O O . LEU A 1 87 ? 32.487 -4.707 -46.710 1.00 87.19 87 LEU A O 1
ATOM 625 N N . TYR A 1 88 ? 34.437 -3.911 -47.471 1.00 89.00 88 TYR A N 1
ATOM 626 C CA . TYR A 1 88 ? 35.063 -3.769 -46.156 1.00 89.00 88 TYR A CA 1
ATOM 627 C C . TYR A 1 88 ? 34.408 -2.694 -45.301 1.00 89.00 88 TYR A C 1
ATOM 629 O O . TYR A 1 88 ? 34.214 -2.902 -44.107 1.00 89.00 88 TYR A O 1
ATOM 637 N N . GLN A 1 89 ? 34.032 -1.571 -45.906 1.00 91.81 89 GLN A N 1
ATOM 638 C CA . GLN A 1 89 ? 33.333 -0.515 -45.198 1.00 91.81 89 GLN A CA 1
ATOM 639 C C . GLN A 1 89 ? 31.940 -1.004 -44.762 1.00 91.81 89 GLN A C 1
ATOM 641 O O . GLN A 1 89 ? 31.579 -0.805 -43.603 1.00 91.81 89 GLN A O 1
ATOM 646 N N . ILE A 1 90 ? 31.204 -1.724 -45.631 1.00 91.00 90 ILE A N 1
ATOM 647 C CA . ILE A 1 90 ? 29.899 -2.332 -45.284 1.00 91.00 90 ILE A CA 1
ATOM 648 C C . ILE A 1 90 ? 30.065 -3.281 -44.087 1.00 91.00 90 ILE A C 1
ATOM 650 O O . ILE A 1 90 ? 29.313 -3.214 -43.117 1.00 91.00 90 ILE A O 1
ATOM 654 N N . LYS A 1 91 ? 31.079 -4.156 -44.132 1.00 92.38 91 LYS A N 1
ATOM 655 C CA . LYS A 1 91 ? 31.365 -5.108 -43.048 1.00 92.38 91 LYS A CA 1
ATOM 656 C C . LYS A 1 91 ? 31.730 -4.407 -41.739 1.00 92.38 91 LYS A C 1
ATOM 658 O O . LYS A 1 91 ? 31.250 -4.820 -40.690 1.00 92.38 91 LYS A O 1
ATOM 663 N N . ALA A 1 92 ? 32.541 -3.352 -41.792 1.00 92.62 92 ALA A N 1
ATOM 664 C CA . ALA A 1 92 ? 32.925 -2.586 -40.609 1.00 92.62 92 ALA A CA 1
ATOM 665 C C . ALA A 1 92 ? 31.717 -1.894 -39.958 1.00 92.62 92 ALA A C 1
ATOM 667 O O . ALA A 1 92 ? 31.571 -1.953 -38.739 1.00 92.62 92 ALA A O 1
ATOM 668 N N . GLN A 1 93 ? 30.824 -1.303 -40.761 1.00 93.81 93 GLN A N 1
ATOM 669 C CA . GLN A 1 93 ? 29.578 -0.722 -40.256 1.00 93.81 93 GLN A CA 1
ATOM 670 C C . GLN A 1 93 ? 28.692 -1.772 -39.585 1.00 93.81 93 GLN A C 1
ATOM 672 O O . GLN A 1 93 ? 28.233 -1.544 -38.472 1.00 93.81 93 GLN A O 1
ATOM 677 N N . LYS A 1 94 ? 28.527 -2.944 -40.208 1.00 94.88 94 LYS A N 1
ATOM 678 C CA . LYS A 1 94 ? 27.721 -4.031 -39.641 1.00 94.88 94 LYS A CA 1
ATOM 679 C C . LYS A 1 94 ? 28.263 -4.534 -38.298 1.00 94.88 94 LYS A C 1
ATOM 681 O O . LYS A 1 94 ? 27.503 -4.739 -37.361 1.00 94.88 94 LYS A O 1
ATOM 686 N N . VAL A 1 95 ? 29.580 -4.706 -38.178 1.00 96.06 95 VAL A N 1
ATOM 687 C CA . VAL A 1 95 ? 30.206 -5.124 -36.909 1.00 96.06 95 VAL A CA 1
ATOM 688 C C . VAL A 1 95 ? 30.026 -4.058 -35.825 1.00 96.06 95 VAL A C 1
ATOM 690 O O . VAL A 1 95 ? 29.783 -4.392 -34.665 1.00 96.06 95 VAL A O 1
ATOM 693 N N . LEU A 1 96 ? 30.125 -2.779 -36.194 1.00 96.12 96 LEU A N 1
ATOM 694 C CA . LEU A 1 96 ? 29.900 -1.675 -35.268 1.00 96.12 96 LEU A CA 1
ATOM 695 C C . LEU A 1 96 ? 28.444 -1.636 -34.780 1.00 96.12 96 LEU A C 1
ATOM 697 O O . LEU A 1 96 ? 28.218 -1.479 -33.583 1.00 96.12 96 LEU A O 1
ATOM 701 N N . GLU A 1 97 ? 27.481 -1.836 -35.679 1.00 96.25 97 GLU A N 1
ATOM 702 C CA . GLU A 1 97 ? 26.052 -1.931 -35.360 1.00 96.25 97 GLU A CA 1
ATOM 703 C C . GLU A 1 97 ? 25.771 -3.086 -34.387 1.00 96.25 97 GLU A C 1
ATOM 705 O O . GLU A 1 97 ? 25.213 -2.869 -33.314 1.00 96.25 97 GLU A O 1
ATOM 710 N N . GLU A 1 98 ? 26.288 -4.287 -34.669 1.00 96.81 98 GLU A N 1
ATOM 711 C CA . GLU A 1 98 ? 26.134 -5.443 -33.778 1.00 96.81 98 GLU A CA 1
ATOM 712 C C . GLU A 1 98 ? 26.743 -5.215 -32.384 1.00 96.81 98 GLU A C 1
ATOM 714 O O . GLU A 1 98 ? 26.229 -5.717 -31.380 1.00 96.81 98 GLU A O 1
ATOM 719 N N . MET A 1 99 ? 27.867 -4.500 -32.299 1.00 96.56 99 MET A N 1
ATOM 720 C CA . MET A 1 99 ? 28.502 -4.171 -31.022 1.00 96.56 99 MET A CA 1
ATOM 721 C C . MET A 1 99 ? 27.676 -3.151 -30.232 1.00 96.56 99 MET A C 1
ATOM 723 O O . MET A 1 99 ? 27.496 -3.314 -29.020 1.00 96.56 99 MET A O 1
ATOM 727 N N . LEU A 1 100 ? 27.151 -2.130 -30.914 1.00 96.69 100 LEU A N 1
ATOM 728 C CA . LEU A 1 100 ? 26.274 -1.133 -30.310 1.00 96.69 100 LEU A CA 1
ATOM 729 C C . LEU A 1 100 ? 25.004 -1.789 -29.769 1.00 96.69 100 LEU A C 1
ATOM 731 O O . LEU A 1 100 ? 24.690 -1.592 -28.594 1.00 96.69 100 LEU A O 1
ATOM 735 N N . ASP A 1 101 ? 24.353 -2.651 -30.546 1.00 96.38 101 ASP A N 1
ATOM 736 C CA . ASP A 1 101 ? 23.146 -3.364 -30.122 1.00 96.38 101 ASP A CA 1
ATOM 737 C C . ASP A 1 101 ? 23.380 -4.200 -28.862 1.00 96.38 101 ASP A C 1
ATOM 739 O O . ASP A 1 101 ? 22.631 -4.095 -27.885 1.00 96.38 101 ASP A O 1
ATOM 743 N N . LYS A 1 102 ? 24.464 -4.985 -28.836 1.00 96.94 102 LYS A N 1
ATOM 744 C CA . LYS A 1 102 ? 24.835 -5.796 -27.666 1.00 96.94 102 LYS A CA 1
ATOM 745 C C . LYS A 1 102 ? 25.077 -4.920 -26.437 1.00 96.94 102 LYS A C 1
ATOM 747 O O . LYS A 1 102 ? 24.589 -5.239 -25.352 1.00 96.94 102 LYS A O 1
ATOM 752 N N . SER A 1 103 ? 25.792 -3.804 -26.596 1.00 95.81 103 SER A N 1
ATOM 753 C CA . SER A 1 103 ? 26.078 -2.884 -25.489 1.00 95.81 103 SER A CA 1
ATOM 754 C C . SER A 1 103 ? 24.802 -2.240 -24.931 1.00 95.81 103 SER A C 1
ATOM 756 O O . SER A 1 103 ? 24.605 -2.185 -23.716 1.00 95.81 103 SER A O 1
ATOM 758 N N . LEU A 1 104 ? 23.888 -1.849 -25.818 1.00 96.25 104 LEU A N 1
ATOM 759 C CA . LEU A 1 104 ? 22.628 -1.195 -25.496 1.00 96.25 104 LEU A CA 1
ATOM 760 C C . LEU A 1 104 ? 21.665 -2.156 -24.783 1.00 96.25 104 LEU A C 1
ATOM 762 O O . LEU A 1 104 ? 21.010 -1.778 -23.813 1.00 96.25 104 LEU A O 1
ATOM 766 N N . VAL A 1 105 ? 21.611 -3.421 -25.214 1.00 96.62 105 VAL A N 1
ATOM 767 C CA . VAL A 1 105 ? 20.850 -4.483 -24.534 1.00 96.62 105 VAL A CA 1
ATOM 768 C C . VAL A 1 105 ? 21.384 -4.727 -23.123 1.00 96.62 105 VAL A C 1
ATOM 770 O O . VAL A 1 105 ? 20.603 -4.764 -22.172 1.00 96.62 105 VAL A O 1
ATOM 773 N N . MET A 1 106 ? 22.704 -4.846 -22.959 1.00 95.69 106 MET A N 1
ATOM 774 C CA . MET A 1 106 ? 23.318 -5.048 -21.641 1.00 95.69 106 MET A CA 1
ATOM 775 C C . MET A 1 106 ? 23.059 -3.863 -20.703 1.00 95.69 106 MET A C 1
ATOM 777 O O . MET A 1 106 ? 22.774 -4.059 -19.520 1.00 95.69 106 MET A O 1
ATOM 781 N N . PHE A 1 107 ? 23.112 -2.640 -21.233 1.00 95.06 107 PHE A N 1
ATOM 782 C CA . PHE A 1 107 ? 22.839 -1.427 -20.471 1.00 95.06 107 PHE A CA 1
ATOM 783 C C . PHE A 1 107 ? 21.372 -1.327 -20.042 1.00 95.06 107 PHE A C 1
ATOM 785 O O . PHE A 1 107 ? 21.101 -1.103 -18.863 1.00 95.06 107 PHE A O 1
ATOM 792 N N . ARG A 1 108 ? 20.423 -1.584 -20.953 1.00 94.56 108 ARG A N 1
ATOM 793 C CA . ARG A 1 108 ? 18.990 -1.637 -20.620 1.00 94.56 108 ARG A CA 1
ATOM 794 C C . ARG A 1 108 ? 18.694 -2.665 -19.542 1.00 94.56 108 ARG A C 1
ATOM 796 O O . ARG A 1 108 ? 18.078 -2.325 -18.541 1.00 94.56 108 ARG A O 1
ATOM 803 N N . ARG A 1 109 ? 19.220 -3.884 -19.686 1.00 92.62 109 ARG A N 1
ATOM 8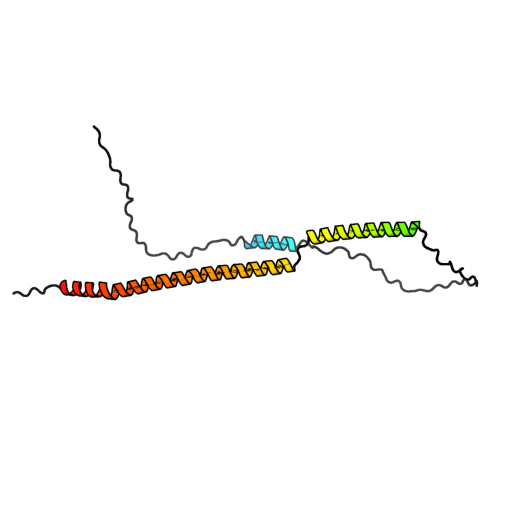04 C CA . ARG A 1 109 ? 19.039 -4.943 -18.687 1.00 92.62 109 ARG A CA 1
ATOM 805 C C . ARG A 1 109 ? 19.578 -4.534 -17.317 1.00 92.62 109 ARG A C 1
ATOM 807 O O . ARG A 1 109 ? 18.962 -4.843 -16.302 1.00 92.62 109 ARG A O 1
ATOM 814 N N . ARG A 1 110 ? 20.721 -3.841 -17.274 1.00 92.94 110 ARG A N 1
ATOM 815 C CA . ARG A 1 110 ? 21.276 -3.309 -16.023 1.00 92.94 110 ARG A CA 1
ATOM 816 C C . ARG A 1 110 ? 20.343 -2.266 -15.408 1.00 92.94 110 ARG A C 1
ATOM 818 O O . ARG A 1 110 ? 20.037 -2.395 -14.230 1.00 92.94 110 ARG A O 1
ATOM 825 N N . ILE A 1 111 ? 19.855 -1.305 -16.195 1.00 91.31 111 ILE A N 1
ATOM 826 C CA . ILE A 1 111 ? 18.904 -0.287 -15.724 1.00 91.31 111 ILE A CA 1
ATOM 827 C C . ILE A 1 111 ? 17.628 -0.941 -15.199 1.00 91.31 111 ILE A C 1
ATOM 829 O O . ILE A 1 111 ? 17.236 -0.660 -14.074 1.00 91.31 111 ILE A O 1
ATOM 833 N N . GLU A 1 112 ? 17.015 -1.839 -15.965 1.00 89.38 112 GLU A N 1
ATOM 834 C CA . GLU A 1 112 ? 15.783 -2.542 -15.589 1.00 89.38 112 GLU A CA 1
ATOM 835 C C . GLU A 1 112 ? 15.967 -3.423 -14.347 1.00 89.38 112 GLU A C 1
ATOM 837 O O . GLU A 1 112 ? 15.060 -3.527 -13.529 1.00 89.38 112 GLU A O 1
ATOM 842 N N . SER A 1 113 ? 17.145 -4.031 -14.173 1.00 88.75 113 SER A N 1
ATOM 843 C CA . SER A 1 113 ? 17.460 -4.822 -12.979 1.00 88.75 113 SER A CA 1
ATOM 844 C C . SER A 1 113 ? 17.628 -3.963 -11.728 1.00 88.75 113 SER A C 1
ATOM 846 O O . SER A 1 113 ? 17.366 -4.448 -10.630 1.00 88.75 113 SER A O 1
ATOM 848 N N . THR A 1 114 ? 18.120 -2.731 -11.866 1.00 83.06 114 THR A N 1
ATOM 849 C CA . THR A 1 114 ? 18.337 -1.817 -10.732 1.00 83.06 114 THR A CA 1
ATOM 850 C C . THR A 1 114 ? 17.140 -0.920 -10.449 1.00 83.06 114 THR A C 1
ATOM 852 O O . THR A 1 114 ? 16.935 -0.492 -9.317 1.00 83.06 114 THR A O 1
ATOM 855 N N . SER A 1 115 ? 16.359 -0.602 -11.478 1.00 87.81 115 SER A N 1
ATOM 856 C CA . SER A 1 115 ? 15.261 0.344 -11.393 1.00 87.81 115 SER A CA 1
ATOM 857 C C . SER A 1 115 ? 14.011 -0.367 -10.902 1.00 87.81 115 SER A C 1
ATOM 859 O O . SER A 1 115 ? 13.491 -1.288 -11.532 1.00 87.81 115 SER A O 1
ATOM 861 N N . VAL A 1 116 ? 13.492 0.089 -9.768 1.00 82.94 116 VAL A N 1
ATOM 862 C CA . VAL A 1 116 ? 12.147 -0.281 -9.345 1.00 82.94 116 VAL A CA 1
ATOM 863 C C . VAL A 1 116 ? 11.167 0.634 -10.074 1.00 82.94 116 VAL A C 1
ATOM 865 O O . VAL A 1 116 ? 11.220 1.853 -9.931 1.00 82.94 116 VAL A O 1
ATOM 868 N N . SER A 1 117 ? 10.254 0.043 -10.848 1.00 87.06 117 SER A N 1
ATOM 869 C CA . SER A 1 117 ? 9.153 0.783 -11.475 1.00 87.06 117 SER A CA 1
ATOM 870 C C . SER A 1 117 ? 8.301 1.469 -10.401 1.00 87.06 117 SER A C 1
ATOM 872 O O . SER A 1 117 ? 7.819 0.810 -9.473 1.00 87.06 117 SER A O 1
ATOM 874 N N . GLY A 1 118 ? 8.108 2.786 -10.535 1.00 89.94 118 GLY A N 1
ATOM 875 C CA . GLY A 1 118 ? 7.354 3.603 -9.578 1.00 89.94 118 GLY A CA 1
ATOM 876 C C . GLY A 1 118 ? 5.932 3.092 -9.334 1.00 89.94 118 GLY A C 1
ATOM 877 O O . GLY A 1 118 ? 5.468 3.085 -8.194 1.00 89.94 118 GLY A O 1
ATOM 878 N N . ASP A 1 119 ? 5.284 2.545 -10.363 1.00 92.44 119 ASP A N 1
ATOM 879 C CA . ASP A 1 119 ? 3.930 1.990 -10.265 1.00 92.44 119 ASP A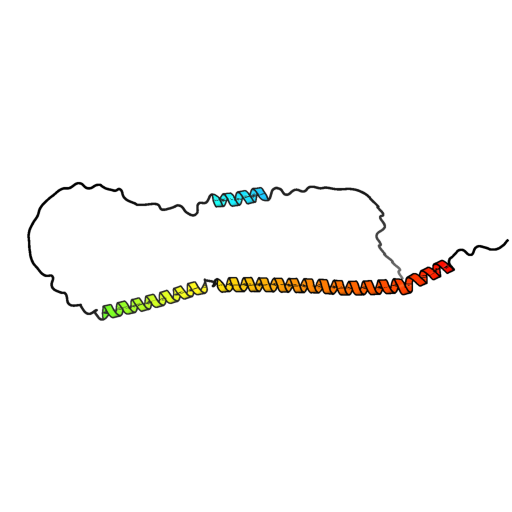 CA 1
ATOM 880 C C . ASP A 1 119 ? 3.848 0.849 -9.247 1.00 92.44 119 ASP A C 1
ATOM 882 O O . ASP A 1 119 ? 2.907 0.775 -8.454 1.00 92.44 119 ASP A O 1
ATOM 886 N N . LYS A 1 120 ? 4.871 -0.015 -9.199 1.00 90.50 120 LYS A N 1
ATOM 887 C CA . LYS A 1 120 ? 4.926 -1.126 -8.238 1.00 90.50 120 LYS A CA 1
ATOM 888 C C . LYS A 1 120 ? 5.033 -0.617 -6.802 1.00 90.50 120 LYS A C 1
ATOM 890 O O . LYS A 1 120 ? 4.432 -1.206 -5.906 1.00 90.50 120 LYS A O 1
ATOM 895 N N . ILE A 1 121 ? 5.759 0.481 -6.585 1.00 93.44 121 ILE A N 1
ATOM 896 C CA . ILE A 1 121 ? 5.911 1.109 -5.265 1.00 93.44 121 ILE A CA 1
ATOM 897 C C . ILE A 1 121 ? 4.573 1.696 -4.816 1.00 93.44 121 ILE A C 1
ATOM 899 O O . ILE A 1 121 ? 4.122 1.411 -3.708 1.00 93.44 121 ILE A O 1
ATOM 903 N N . VAL A 1 122 ? 3.904 2.457 -5.687 1.00 96.31 122 VAL A N 1
ATOM 904 C CA . VAL A 1 122 ? 2.616 3.094 -5.370 1.00 96.31 122 VAL A CA 1
ATOM 905 C C . VAL A 1 122 ? 1.531 2.049 -5.098 1.00 96.31 122 VAL A C 1
ATOM 907 O O . VAL A 1 122 ? 0.786 2.175 -4.125 1.00 96.31 122 VAL A O 1
ATOM 910 N N . VAL A 1 123 ? 1.454 0.991 -5.911 1.00 97.00 123 VAL A N 1
ATOM 911 C CA . VAL A 1 123 ? 0.496 -0.108 -5.703 1.00 97.00 123 VAL A CA 1
ATOM 912 C C . VAL A 1 123 ? 0.797 -0.865 -4.406 1.00 97.00 123 VAL A C 1
ATOM 914 O O . VAL A 1 123 ? -0.125 -1.129 -3.633 1.00 97.00 123 VAL A O 1
ATOM 917 N N . SER A 1 124 ? 2.069 -1.165 -4.128 1.00 96.00 124 SER A N 1
ATOM 918 C CA . SER A 1 124 ? 2.487 -1.827 -2.885 1.00 96.00 124 SER A CA 1
ATOM 919 C C . SER A 1 124 ? 2.126 -0.999 -1.647 1.00 96.00 124 SER A C 1
ATOM 921 O O . SER A 1 124 ? 1.507 -1.515 -0.717 1.00 96.00 124 SER A O 1
ATOM 923 N N . ALA A 1 125 ? 2.418 0.305 -1.664 1.00 97.56 125 ALA A N 1
ATOM 924 C CA . ALA A 1 125 ? 2.100 1.216 -0.568 1.00 97.56 125 ALA A CA 1
ATOM 925 C C . ALA A 1 125 ? 0.588 1.291 -0.300 1.00 97.56 125 ALA A C 1
ATOM 927 O O . ALA A 1 125 ? 0.152 1.206 0.850 1.00 97.56 125 ALA A O 1
ATOM 928 N N . ARG A 1 126 ? -0.226 1.392 -1.359 1.00 97.62 126 ARG A N 1
ATOM 929 C CA . ARG A 1 126 ? -1.692 1.388 -1.237 1.00 97.62 126 ARG A CA 1
ATOM 930 C C . ARG A 1 126 ? -2.214 0.077 -0.658 1.00 97.62 126 ARG A C 1
ATOM 932 O O . ARG A 1 126 ? -3.035 0.116 0.252 1.00 97.62 126 ARG A O 1
ATOM 939 N N . ASN A 1 127 ? -1.718 -1.063 -1.137 1.00 97.19 127 ASN A N 1
ATOM 940 C CA . ASN A 1 127 ? -2.107 -2.375 -0.619 1.00 97.19 127 ASN A CA 1
ATOM 941 C C . ASN A 1 127 ? -1.747 -2.511 0.871 1.00 97.19 127 ASN A C 1
ATOM 943 O O . ASN A 1 127 ? -2.604 -2.838 1.687 1.00 97.19 127 ASN A O 1
ATOM 947 N N . ALA A 1 128 ? -0.516 -2.160 1.252 1.00 97.00 128 ALA A N 1
ATOM 948 C CA . ALA A 1 128 ? -0.085 -2.189 2.648 1.00 97.00 128 ALA A CA 1
ATOM 949 C C . ALA A 1 128 ? -0.959 -1.293 3.547 1.00 97.00 128 ALA A C 1
ATOM 951 O O . ALA A 1 128 ? -1.341 -1.700 4.646 1.00 97.00 128 ALA A O 1
ATOM 952 N N . SER A 1 129 ? -1.330 -0.103 3.067 1.00 95.94 129 SER A N 1
ATOM 953 C CA . SER A 1 129 ? -2.239 0.806 3.773 1.00 95.94 129 SER A CA 1
ATOM 954 C C . SER A 1 129 ? -3.638 0.205 3.946 1.00 95.94 129 SER A C 1
ATOM 956 O O . SER A 1 129 ? -4.154 0.162 5.063 1.00 95.94 129 SER A O 1
ATOM 958 N N . GLN A 1 130 ? -4.228 -0.336 2.879 1.00 97.69 130 GLN A N 1
ATOM 959 C CA . GLN A 1 130 ? -5.534 -1.000 2.939 1.00 97.69 130 GLN A CA 1
ATOM 960 C C . GLN A 1 130 ? -5.513 -2.213 3.875 1.00 97.69 130 GLN A C 1
ATOM 962 O O . GLN A 1 130 ? -6.431 -2.407 4.670 1.00 97.69 130 GLN A O 1
ATOM 967 N N . GLN A 1 131 ? -4.436 -2.998 3.843 1.00 97.81 131 GLN A N 1
ATOM 968 C CA . GLN A 1 131 ? -4.250 -4.127 4.747 1.00 97.81 131 GLN A CA 1
ATOM 969 C C . GLN A 1 131 ? -4.175 -3.677 6.213 1.00 97.81 131 GLN A C 1
ATOM 971 O O . GLN A 1 131 ? -4.725 -4.341 7.094 1.00 97.81 131 GLN A O 1
ATOM 976 N N . ALA A 1 132 ? -3.496 -2.565 6.498 1.00 95.19 132 ALA A N 1
ATOM 977 C CA . ALA A 1 132 ? -3.421 -2.006 7.843 1.00 95.19 132 ALA A CA 1
ATOM 978 C C . ALA A 1 132 ? -4.788 -1.504 8.337 1.00 95.19 132 ALA A C 1
ATOM 980 O O . ALA A 1 132 ? -5.144 -1.776 9.484 1.00 95.19 132 ALA A O 1
ATOM 981 N N . LEU A 1 133 ? -5.572 -0.851 7.473 1.00 96.25 133 LEU A N 1
ATOM 982 C CA . LEU A 1 133 ? -6.940 -0.428 7.795 1.00 96.25 133 LEU A CA 1
ATOM 983 C C . LEU A 1 133 ? -7.832 -1.626 8.125 1.00 96.25 133 LEU A C 1
ATOM 985 O O . LEU A 1 133 ? -8.418 -1.664 9.204 1.00 96.25 133 LEU A O 1
ATOM 989 N N . ALA A 1 134 ? -7.831 -2.660 7.280 1.00 97.19 134 ALA A N 1
ATOM 990 C CA . ALA A 1 134 ? -8.599 -3.880 7.531 1.00 97.19 134 ALA A CA 1
ATOM 991 C C . ALA A 1 134 ? -8.205 -4.554 8.861 1.00 97.19 134 ALA A C 1
ATOM 993 O O . ALA A 1 134 ? -9.049 -5.066 9.598 1.00 97.19 134 ALA A O 1
ATOM 994 N N . ARG A 1 135 ? -6.911 -4.529 9.211 1.00 97.06 135 ARG A N 1
ATOM 995 C CA . ARG A 1 135 ? -6.423 -5.025 10.507 1.00 97.06 135 ARG A CA 1
ATOM 996 C C . ARG A 1 135 ? -6.940 -4.196 11.681 1.00 97.06 135 ARG A C 1
ATOM 998 O O . ARG A 1 135 ? -7.237 -4.777 12.722 1.00 97.06 135 ARG A O 1
ATOM 1005 N N . LEU A 1 136 ? -7.022 -2.875 11.549 1.00 94.88 136 LEU A N 1
ATOM 1006 C CA . LEU A 1 136 ? -7.537 -2.002 12.603 1.00 94.88 136 LEU A CA 1
ATOM 1007 C C . LEU A 1 136 ? -9.041 -2.216 12.802 1.00 94.88 136 LEU A C 1
ATOM 1009 O O . LEU A 1 136 ? -9.472 -2.471 13.923 1.00 94.88 136 LEU A O 1
ATOM 1013 N N . GLU A 1 137 ? -9.805 -2.242 11.712 1.00 95.62 137 GLU A N 1
ATOM 1014 C CA . GLU A 1 137 ? -11.247 -2.505 11.732 1.00 95.62 137 GLU A CA 1
ATOM 1015 C C . GLU A 1 137 ? -11.570 -3.863 12.368 1.00 95.62 137 GLU A C 1
ATOM 1017 O O . GLU A 1 137 ? -12.464 -3.961 13.207 1.00 95.62 137 GLU A O 1
ATOM 1022 N N . ALA A 1 138 ? -10.799 -4.910 12.053 1.00 95.88 138 ALA A N 1
ATOM 1023 C CA . ALA A 1 138 ? -10.959 -6.219 12.683 1.00 95.88 138 ALA A CA 1
ATOM 1024 C C . ALA A 1 138 ? -10.701 -6.176 14.201 1.00 95.88 138 ALA A C 1
ATOM 1026 O O . ALA A 1 138 ? -11.416 -6.816 14.979 1.00 95.88 138 ALA A O 1
ATOM 1027 N N . ARG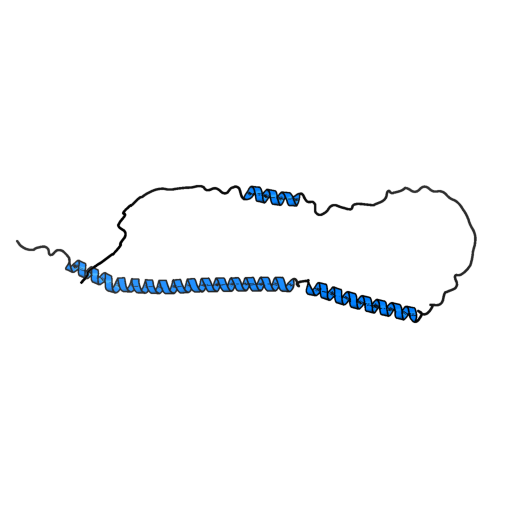 A 1 139 ? -9.694 -5.411 14.645 1.00 95.56 139 ARG A N 1
ATOM 1028 C CA . ARG A 1 139 ? -9.392 -5.238 16.076 1.00 95.56 139 ARG A CA 1
ATOM 1029 C C . ARG A 1 139 ? -10.488 -4.453 16.791 1.00 95.56 139 ARG A C 1
ATOM 1031 O O . ARG A 1 139 ? -10.860 -4.828 17.904 1.00 95.56 139 ARG A O 1
ATOM 1038 N N . ASP A 1 140 ? -11.028 -3.416 16.167 1.00 96.38 140 ASP A N 1
ATOM 1039 C CA . ASP A 1 140 ? -12.102 -2.616 16.752 1.00 96.38 140 ASP A CA 1
ATOM 1040 C C . ASP A 1 140 ? -13.429 -3.382 16.777 1.00 96.38 140 ASP A C 1
ATOM 1042 O O . ASP A 1 140 ? -14.103 -3.401 17.807 1.00 96.38 140 ASP A O 1
ATOM 1046 N N . ALA A 1 141 ? -13.753 -4.145 15.730 1.00 94.81 141 ALA A N 1
ATOM 1047 C CA . ALA A 1 141 ? -14.896 -5.056 15.731 1.00 94.81 141 ALA A CA 1
ATOM 1048 C C . ALA A 1 141 ? -14.790 -6.114 16.845 1.00 94.81 141 ALA A C 1
ATOM 1050 O O . ALA A 1 141 ? -15.773 -6.392 17.541 1.00 94.81 141 ALA A O 1
ATOM 1051 N N . ALA A 1 142 ? -13.593 -6.668 17.077 1.00 93.25 142 ALA A N 1
ATOM 1052 C CA . ALA A 1 142 ? -13.357 -7.603 18.174 1.00 93.25 142 ALA A CA 1
ATOM 1053 C C . ALA A 1 142 ? -13.609 -6.947 19.541 1.00 93.25 142 ALA A C 1
ATOM 1055 O O . ALA A 1 142 ? -14.341 -7.515 20.357 1.00 93.25 142 ALA A O 1
ATOM 1056 N N . ARG A 1 143 ? -13.087 -5.732 19.768 1.00 93.69 143 ARG A N 1
ATOM 1057 C CA . ARG A 1 143 ? -13.329 -4.948 20.993 1.00 93.69 143 ARG A CA 1
ATOM 1058 C C . ARG A 1 143 ? -14.811 -4.658 21.209 1.00 93.69 143 ARG A C 1
ATOM 1060 O O . ARG A 1 143 ? -15.317 -4.901 22.301 1.00 93.69 143 ARG A O 1
ATOM 1067 N N . VAL A 1 144 ? -15.522 -4.219 20.171 1.00 94.56 144 VAL A N 1
ATOM 1068 C CA . VAL A 1 144 ? -16.969 -3.957 20.237 1.00 94.56 144 VAL A CA 1
ATOM 1069 C C . VAL A 1 144 ? -17.741 -5.236 20.563 1.00 94.56 144 VAL A C 1
ATOM 1071 O O . VAL A 1 144 ? -18.633 -5.223 21.408 1.00 94.56 144 VAL A O 1
ATOM 1074 N N . SER A 1 145 ? -17.392 -6.370 19.949 1.00 84.94 145 SER A N 1
ATOM 1075 C CA . SER A 1 145 ? -18.053 -7.648 20.242 1.00 84.94 145 SER A CA 1
ATOM 1076 C C . SER A 1 145 ? -17.768 -8.161 21.660 1.00 84.94 145 SER A C 1
ATOM 1078 O O . SER A 1 145 ? -18.627 -8.802 22.267 1.00 84.94 145 SER A O 1
ATOM 1080 N N . ALA A 1 146 ? -16.581 -7.879 22.205 1.00 91.94 146 ALA A N 1
ATOM 1081 C CA . ALA A 1 146 ? -16.225 -8.210 23.580 1.00 91.94 146 ALA A CA 1
ATOM 1082 C C . ALA A 1 146 ? -16.996 -7.333 24.576 1.00 91.94 146 ALA A C 1
ATOM 1084 O O . ALA A 1 146 ? -17.551 -7.858 25.539 1.00 91.94 146 ALA A O 1
ATOM 1085 N N . ALA A 1 147 ? -17.106 -6.031 24.297 1.00 93.75 147 ALA A N 1
ATOM 1086 C CA . ALA A 1 147 ? -17.904 -5.105 25.095 1.00 93.75 147 ALA A CA 1
ATOM 1087 C C . ALA A 1 147 ? -19.380 -5.528 25.137 1.00 93.75 147 ALA A C 1
ATOM 1089 O O . ALA A 1 147 ? -19.940 -5.656 26.220 1.00 93.75 147 ALA A O 1
ATOM 1090 N N . LYS A 1 148 ? -19.980 -5.873 23.989 1.00 95.25 148 LYS A N 1
ATOM 1091 C CA . LYS A 1 148 ? -21.371 -6.361 23.933 1.00 95.25 148 LYS A CA 1
ATOM 1092 C C . LYS A 1 148 ? -21.590 -7.631 24.759 1.00 95.25 148 LYS A C 1
ATOM 1094 O O . LYS A 1 148 ? -22.551 -7.712 25.519 1.00 95.25 148 LYS A O 1
ATOM 1099 N N . ARG A 1 149 ? -20.679 -8.609 24.671 1.00 88.44 149 ARG A N 1
ATOM 1100 C CA . ARG A 1 149 ? -20.762 -9.833 25.493 1.00 88.44 149 ARG A CA 1
ATOM 1101 C C . ARG A 1 149 ? -20.698 -9.529 26.986 1.00 88.44 149 ARG A C 1
ATOM 1103 O O . ARG A 1 149 ? -21.398 -10.158 27.780 1.00 88.44 149 ARG A O 1
ATOM 1110 N N . GLU A 1 150 ? -19.858 -8.577 27.370 1.00 87.06 150 GLU A N 1
ATOM 1111 C CA . GLU A 1 150 ? -19.736 -8.158 28.760 1.00 87.06 150 GLU A CA 1
ATOM 1112 C C . GLU A 1 150 ? -20.977 -7.392 29.240 1.00 87.06 150 GLU A C 1
ATOM 1114 O O . GLU A 1 150 ? -21.482 -7.662 30.330 1.00 87.06 150 GLU A O 1
ATOM 1119 N N . GLU A 1 151 ? -21.539 -6.507 28.419 1.00 90.75 151 GLU A N 1
ATOM 1120 C CA . GLU A 1 151 ? -22.790 -5.803 28.714 1.00 90.75 151 GLU A CA 1
ATOM 1121 C C . GLU A 1 151 ? -23.957 -6.772 28.933 1.00 90.75 151 GLU A C 1
ATOM 1123 O O . GLU A 1 151 ? -24.691 -6.641 29.916 1.00 90.75 151 GLU A O 1
ATOM 1128 N N . GLU A 1 152 ? -24.098 -7.796 28.087 1.00 96.00 152 GLU A N 1
ATOM 1129 C CA . GLU A 1 152 ? -25.108 -8.849 28.250 1.00 96.00 152 GLU A CA 1
ATOM 1130 C C . GLU A 1 152 ? -24.923 -9.623 29.564 1.00 96.00 152 GLU A C 1
ATOM 1132 O O . GLU A 1 152 ? -25.887 -9.896 30.293 1.00 96.00 152 GLU A O 1
ATOM 1137 N N . ARG A 1 153 ? -23.673 -9.939 29.924 1.00 96.25 153 ARG A N 1
ATOM 1138 C CA . ARG A 1 153 ? -23.338 -10.597 31.194 1.00 96.25 153 ARG A CA 1
ATOM 1139 C C . ARG A 1 153 ? -23.719 -9.720 32.388 1.00 96.25 153 ARG A C 1
ATOM 1141 O O . ARG A 1 153 ? -24.326 -10.207 33.348 1.00 96.25 153 ARG A O 1
ATOM 1148 N N . VAL A 1 154 ? -23.404 -8.427 32.324 1.00 94.50 154 VAL A N 1
ATOM 1149 C CA . VAL A 1 154 ? -23.756 -7.444 33.357 1.00 94.50 154 VAL A CA 1
ATOM 1150 C C . VAL A 1 154 ? -25.273 -7.280 33.459 1.00 94.50 154 VAL A C 1
ATOM 1152 O O . VAL A 1 154 ? -25.803 -7.268 34.571 1.00 94.50 154 VAL A O 1
ATOM 1155 N N . ALA A 1 155 ? -25.993 -7.215 32.339 1.00 93.38 155 ALA A N 1
ATOM 1156 C CA . ALA A 1 155 ? -27.452 -7.136 32.318 1.00 93.38 155 ALA A CA 1
ATOM 1157 C C . ALA A 1 155 ? -28.092 -8.366 32.982 1.00 93.38 155 ALA A C 1
ATOM 1159 O O . ALA A 1 155 ? -28.968 -8.227 33.841 1.00 93.38 155 ALA A O 1
ATOM 1160 N N . LYS A 1 156 ? -27.593 -9.572 32.677 1.00 92.69 156 LYS A N 1
ATOM 1161 C CA . LYS A 1 156 ? -28.046 -10.820 33.310 1.00 92.69 156 LYS A CA 1
ATOM 1162 C C . LYS A 1 156 ? -27.820 -10.814 34.823 1.00 92.69 156 LYS A C 1
ATOM 1164 O O . LYS A 1 156 ? -28.712 -11.206 35.576 1.00 92.69 156 LYS A O 1
ATOM 1169 N N . LEU A 1 157 ? -26.662 -10.342 35.283 1.00 92.19 157 LEU A N 1
ATOM 1170 C CA . LEU A 1 157 ? -26.377 -10.216 36.715 1.00 92.19 157 LEU A CA 1
ATOM 1171 C C . LEU A 1 157 ? -27.273 -9.188 37.405 1.00 92.19 157 LEU A C 1
ATOM 1173 O O . LEU A 1 157 ? -27.773 -9.451 38.498 1.00 92.19 157 LEU A O 1
ATOM 1177 N N . LYS A 1 158 ? -27.502 -8.032 36.776 1.00 93.38 158 LYS A N 1
ATOM 1178 C CA . LYS A 1 158 ? -28.410 -7.004 37.302 1.00 93.38 158 LYS A CA 1
ATOM 1179 C C . LYS A 1 158 ? -29.828 -7.555 37.461 1.00 93.38 158 LYS A C 1
ATOM 1181 O O . LYS A 1 158 ? -30.419 -7.373 38.524 1.00 93.38 158 LYS A O 1
ATOM 1186 N N . LYS A 1 159 ? -30.320 -8.312 36.474 1.00 94.31 159 LYS A N 1
ATOM 1187 C CA . LYS A 1 159 ? -31.614 -9.008 36.546 1.00 94.31 159 LYS A CA 1
ATOM 1188 C C . LYS A 1 159 ? -31.672 -9.980 37.727 1.00 94.31 159 LYS A C 1
ATOM 1190 O O . LYS A 1 159 ? -32.569 -9.887 38.558 1.00 94.31 159 LYS A O 1
ATOM 1195 N N . GLN A 1 160 ? -30.671 -10.851 37.868 1.00 90.56 160 GLN A N 1
ATOM 1196 C CA . GLN A 1 160 ? -30.617 -11.808 38.980 1.00 90.56 160 GLN A CA 1
ATOM 1197 C C . GLN A 1 160 ? -30.539 -11.133 40.355 1.00 90.56 160 GLN A C 1
ATOM 1199 O O . GLN A 1 160 ? -31.184 -11.593 41.298 1.00 90.56 160 GLN A O 1
ATOM 1204 N N . ARG A 1 161 ? -29.774 -10.041 40.488 1.00 90.44 161 ARG A N 1
ATOM 1205 C CA . ARG A 1 161 ? -29.710 -9.265 41.735 1.00 90.44 161 ARG A CA 1
ATOM 1206 C C . ARG A 1 161 ? -31.079 -8.669 42.075 1.00 90.44 161 ARG A C 1
ATOM 1208 O O . ARG A 1 161 ? -31.501 -8.756 43.225 1.00 90.44 161 ARG A O 1
ATOM 1215 N N . GLY A 1 162 ? -31.775 -8.119 41.082 1.00 89.44 162 GLY A N 1
ATOM 1216 C CA . GLY A 1 162 ? -33.123 -7.582 41.252 1.00 89.44 162 GLY A CA 1
ATOM 1217 C C . GLY A 1 162 ? -34.143 -8.639 41.681 1.00 89.44 162 GLY A C 1
ATOM 1218 O O . GLY A 1 162 ? -34.880 -8.429 42.635 1.00 89.44 162 GLY A O 1
ATOM 1219 N N . GLU A 1 163 ? -34.149 -9.798 41.021 1.00 86.50 163 GLU A N 1
ATOM 1220 C CA . GLU A 1 163 ? -35.167 -10.839 41.227 1.00 86.50 163 GLU A CA 1
ATOM 1221 C C . GLU A 1 163 ? -34.916 -11.730 42.453 1.00 86.50 163 GLU A C 1
ATOM 1223 O O . GLU A 1 163 ? -35.866 -12.170 43.095 1.00 86.50 163 GLU A O 1
ATOM 1228 N N . LYS A 1 164 ? -33.655 -12.038 42.792 1.00 84.00 164 LYS A N 1
ATOM 1229 C CA . LYS A 1 164 ? -33.330 -13.017 43.851 1.00 84.00 164 LYS A CA 1
ATOM 1230 C C . LYS A 1 164 ? -32.792 -12.381 45.122 1.00 84.00 164 LYS A C 1
ATOM 1232 O O . LYS A 1 164 ? -33.153 -12.804 46.216 1.00 84.00 164 LYS A O 1
ATOM 1237 N N . TRP A 1 165 ? -3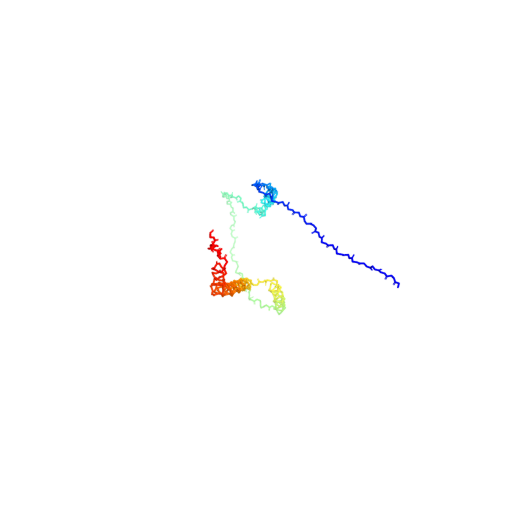1.921 -11.386 44.991 1.00 90.75 165 TRP A N 1
ATOM 1238 C CA . TRP A 1 165 ? -31.225 -10.812 46.141 1.00 90.75 165 TRP A CA 1
ATOM 1239 C C . TRP A 1 165 ? -32.079 -9.760 46.855 1.00 90.75 165 TRP A C 1
ATOM 1241 O O . TRP A 1 165 ? -32.231 -9.845 48.073 1.00 90.75 165 TRP A O 1
ATOM 1251 N N . LEU A 1 166 ? -32.721 -8.844 46.116 1.00 86.25 166 LEU A N 1
ATOM 1252 C CA . LEU A 1 166 ? -33.573 -7.811 46.724 1.00 86.25 166 LEU A CA 1
ATOM 1253 C C . LEU A 1 166 ? -34.752 -8.392 47.529 1.00 86.25 166 LEU A C 1
ATOM 1255 O O . LEU A 1 166 ? -34.905 -7.995 48.685 1.00 86.25 166 LEU A O 1
ATOM 1259 N N . PRO A 1 167 ? -35.545 -9.369 47.032 1.00 87.38 167 PRO A N 1
ATOM 1260 C CA . PRO A 1 167 ? -36.632 -9.936 47.831 1.00 87.38 167 PRO A CA 1
ATOM 1261 C C . PRO A 1 167 ? -36.129 -10.744 49.028 1.00 87.38 167 PRO A C 1
ATOM 1263 O O . PRO A 1 167 ? -36.812 -10.823 50.047 1.00 87.38 167 PRO A O 1
ATOM 1266 N N . SER A 1 168 ? -34.939 -11.348 48.923 1.00 87.38 168 SER A N 1
ATOM 1267 C CA . SER A 1 168 ? -34.339 -12.086 50.036 1.00 87.38 168 SER A CA 1
ATOM 1268 C C . SER A 1 168 ? -33.884 -11.151 51.155 1.00 87.38 168 SER A C 1
ATOM 1270 O O . SER A 1 168 ? -34.141 -11.451 52.315 1.00 87.38 168 SER A O 1
ATOM 1272 N N . ILE A 1 169 ? -33.290 -10.001 50.820 1.00 89.31 169 ILE A N 1
ATOM 1273 C CA . ILE A 1 169 ? -32.952 -8.957 51.797 1.00 89.31 169 ILE A CA 1
ATOM 1274 C C . ILE A 1 169 ? -34.200 -8.324 52.393 1.00 89.31 169 ILE A C 1
ATOM 1276 O O . ILE A 1 169 ? -34.257 -8.149 53.601 1.00 89.31 169 ILE A O 1
ATOM 1280 N N . ALA A 1 170 ? -35.222 -8.020 51.591 1.00 88.62 170 ALA A N 1
ATOM 1281 C CA . ALA A 1 170 ? -36.469 -7.462 52.112 1.00 88.62 170 ALA A CA 1
ATOM 1282 C C . ALA A 1 170 ? -37.136 -8.410 53.125 1.00 88.62 170 ALA A C 1
ATOM 1284 O O . ALA A 1 170 ? -37.617 -7.968 54.170 1.00 88.62 170 ALA A O 1
ATOM 1285 N N . ARG A 1 171 ? -37.115 -9.723 52.848 1.00 88.75 171 ARG A N 1
ATOM 1286 C CA . ARG A 1 171 ? -37.557 -10.754 53.798 1.00 88.75 171 ARG A CA 1
ATOM 1287 C C . ARG A 1 171 ? -36.694 -10.781 55.054 1.00 88.75 171 ARG A C 1
ATOM 1289 O O . ARG A 1 171 ? -37.251 -10.773 56.146 1.00 88.75 171 ARG A O 1
ATOM 1296 N N . ASP A 1 172 ? -35.371 -10.769 54.911 1.00 92.31 172 ASP A N 1
ATOM 1297 C CA . ASP A 1 172 ? -34.454 -10.750 56.054 1.00 92.31 172 ASP A CA 1
ATOM 1298 C C . ASP A 1 172 ? -34.691 -9.517 56.935 1.00 92.31 172 ASP A C 1
ATOM 1300 O O . ASP A 1 172 ? -34.881 -9.641 58.138 1.00 92.31 172 ASP A O 1
ATOM 1304 N N . MET A 1 173 ? -34.838 -8.333 56.337 1.00 89.69 173 MET A N 1
ATOM 1305 C CA . MET A 1 173 ? -35.149 -7.101 57.064 1.00 89.69 173 MET A CA 1
ATOM 1306 C C . MET A 1 173 ? -36.497 -7.155 57.791 1.00 89.69 173 MET A C 1
ATOM 1308 O O . MET A 1 173 ? -36.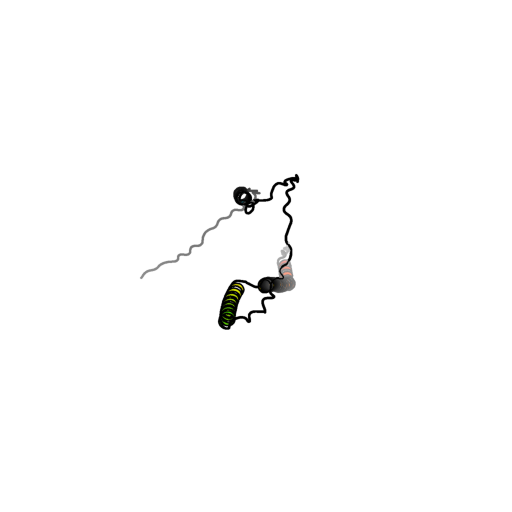599 -6.670 58.915 1.00 89.69 173 MET A O 1
ATOM 1312 N N . LYS A 1 174 ? -37.530 -7.759 57.190 1.00 86.88 174 LYS A N 1
ATOM 1313 C CA . LYS A 1 174 ? -38.841 -7.936 57.835 1.00 86.88 174 LYS A CA 1
ATOM 1314 C C . LYS A 1 174 ? -38.759 -8.898 59.024 1.00 86.88 174 LYS A C 1
ATOM 1316 O O . LYS A 1 174 ? -39.359 -8.634 60.060 1.00 86.88 174 LYS A O 1
ATOM 1321 N N . CYS A 1 175 ? -38.020 -9.996 58.882 1.00 78.25 175 CYS A N 1
ATOM 1322 C CA . CYS A 1 175 ? -37.852 -11.008 59.928 1.00 78.25 175 CYS A CA 1
ATOM 1323 C C . CYS A 1 175 ? -36.892 -10.567 61.041 1.00 78.25 175 CYS A C 1
ATOM 1325 O O . CYS A 1 175 ? -36.985 -11.059 62.163 1.00 78.25 175 CYS A O 1
ATOM 1327 N N . ARG A 1 176 ? -35.972 -9.652 60.727 1.00 77.38 176 ARG A N 1
ATOM 1328 C CA . ARG A 1 176 ? -34.960 -9.111 61.639 1.00 77.38 176 ARG A CA 1
ATOM 1329 C C . ARG A 1 176 ? -35.385 -7.791 62.286 1.00 77.38 176 ARG A C 1
ATOM 1331 O O . ARG A 1 176 ? -34.617 -7.233 63.067 1.00 77.38 176 ARG A O 1
ATOM 1338 N N . ALA A 1 177 ? -36.590 -7.300 61.983 1.00 73.81 177 ALA A N 1
ATOM 1339 C CA . ALA A 1 177 ? -37.202 -6.209 62.729 1.00 73.81 177 ALA A CA 1
ATOM 1340 C C . ALA A 1 177 ? -37.218 -6.581 64.223 1.00 73.81 177 ALA A C 1
ATOM 1342 O O . ALA A 1 177 ? -37.583 -7.718 64.549 1.00 73.81 177 ALA A O 1
ATOM 1343 N N . PRO A 1 178 ? -36.799 -5.678 65.130 1.00 67.44 178 PRO A N 1
ATOM 1344 C CA . PRO A 1 178 ? -36.838 -5.967 66.553 1.00 67.44 178 PRO A CA 1
ATOM 1345 C C . PRO A 1 178 ? -38.280 -6.315 66.912 1.00 67.44 178 PRO A C 1
ATOM 1347 O O . PRO A 1 178 ? -39.196 -5.536 66.641 1.00 67.44 178 PRO A O 1
ATOM 1350 N N . LYS A 1 179 ? -38.491 -7.508 67.479 1.00 62.16 179 LYS A N 1
ATOM 1351 C CA . LYS A 1 179 ? -39.752 -7.817 68.147 1.00 62.16 179 LYS A CA 1
ATOM 1352 C C . LYS A 1 179 ? -39.861 -6.775 69.249 1.00 62.16 179 LYS A C 1
ATOM 1354 O O . LYS A 1 179 ? -39.071 -6.815 70.185 1.00 62.16 179 LYS A O 1
ATOM 1359 N N . SER A 1 180 ? -40.757 -5.804 69.092 1.00 60.62 180 SER A N 1
ATOM 1360 C CA . SER A 1 180 ? -41.174 -4.977 70.215 1.00 60.62 180 SER A CA 1
ATOM 1361 C C . SER A 1 180 ? -41.643 -5.957 71.281 1.00 60.62 180 SER A C 1
ATOM 1363 O O . SER A 1 180 ? -42.646 -6.645 71.070 1.00 60.62 180 SER A O 1
ATOM 1365 N N . GLU A 1 181 ? -40.854 -6.107 72.344 1.00 55.00 181 GLU A N 1
ATOM 1366 C CA . GLU A 1 181 ? -41.261 -6.838 73.531 1.00 55.00 181 GLU A CA 1
ATOM 1367 C C . GLU A 1 181 ? -42.551 -6.182 74.019 1.00 55.00 181 GLU A C 1
ATOM 1369 O O . GLU A 1 181 ? -42.576 -5.047 74.488 1.00 55.00 181 GLU A O 1
ATOM 1374 N N . VAL A 1 182 ? -43.655 -6.875 73.761 1.00 69.44 182 VAL A N 1
ATOM 1375 C CA . VAL A 1 182 ? -44.936 -6.636 74.400 1.00 69.44 182 VAL A CA 1
ATOM 1376 C C . VAL A 1 182 ? -44.896 -7.442 75.689 1.00 69.44 182 VAL A C 1
ATOM 1378 O O . VAL A 1 182 ? -44.815 -8.669 75.644 1.00 69.44 182 VAL A O 1
ATOM 1381 N N . GLY A 1 183 ? -44.961 -6.734 76.811 1.00 56.12 183 GLY A N 1
ATOM 1382 C CA . GLY A 1 183 ? -45.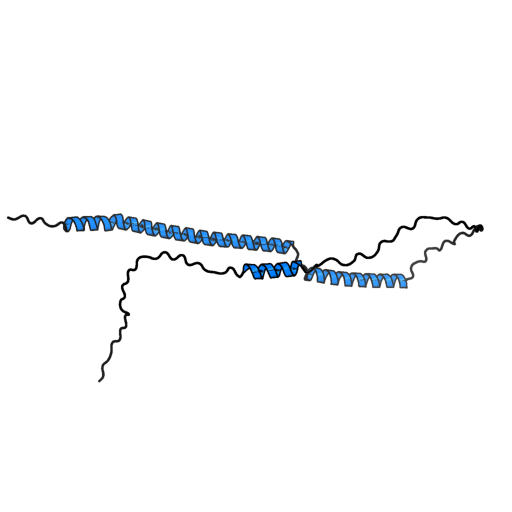081 -7.281 78.161 1.00 56.12 183 GLY A CA 1
ATOM 1383 C C . GLY A 1 183 ? -44.052 -6.635 79.085 1.00 56.12 183 GLY A C 1
ATOM 1384 O O . GLY A 1 183 ? -42.862 -6.738 78.824 1.00 56.12 183 GLY A O 1
ATOM 1385 N N . GLY A 1 184 ? -44.424 -5.940 80.153 1.00 40.53 184 GLY A N 1
ATOM 1386 C CA . GLY A 1 184 ? -45.723 -5.678 80.771 1.00 40.53 184 GLY A CA 1
ATOM 1387 C C . GLY A 1 184 ? -45.515 -4.746 81.960 1.00 40.53 184 GLY A C 1
ATOM 1388 O O . GLY A 1 184 ? -44.337 -4.447 82.265 1.00 40.53 184 GLY A O 1
#

Sequence (184 aa):
MSSQGKGGRRPRGGNSVQMGAYDSSSSGEEDGDAAWRAAIDSVAAVDFGASAANGRSKPRDSDGGSSDSDLDDKLPSPRKKPRGFTLYQIKAQKVLEEMLDKSLVMFRRRIESTSVSGDKIVVSARNASQQALARLEARDAARVSAAKREEERVAKLKKQRGEKWLPSIARDMKCRAPKSEVGG

Organism: Colocasia esculenta (NCBI:txid4460)

Foldseek 3Di:
DDDDDDDDDDDDDDDDDDDDDDDPDDDDPVPPPPVVVVVVVVVVPDDPDDDDDDDDDDDDDDDDDDDDDDDDDDDDDPPDDPPPQDPVNVVVVVVVVVVVVVVVVVVVVVCVVPDDDVVVVVVVVVVVVVVVVVVVVVVVVVVVVVVVVVVVVVVVVVVCCVPPVVVVVVVVCVVPPPPPPDDD

Radius of gyration: 50.06 Å; chains: 1; bounding box: 88×90×145 Å

pLDDT: mean 73.28, std 20.52, range [38.88, 97.81]

Secondary structure (DSSP, 8-state):
-----------------------------TTHHHHHHHHHHHHHTS-S---------------------------PPP-----PPPHHHHHHHHHHHHHHHHHHHHHHHHHHHHPPPHHHHHHHHHHHHHHHHHHHHHHHHHHHHHHHHHHHHHHHHHHHIIIIIHHHHHHHHHHTS-------